Protein AF-A0A9X3RTE4-F1 (afdb_monomer_lite)

pLDDT: mean 79.06, std 23.99, range [31.14, 98.75]

Foldseek 3Di:
DDPPDDDDPVVVVVVVVVPPDPDDDDDDDPPPDDPPQQQLDALLPFAADAPLADPVLLQDAQQAHLLLPGKHAQDARDPPRNDDDDAAAARQRHRGIWHFLALPLFGENGRDNFHFDSVQKDFQDADPVQVLLLLLLLQQLLVCSVVSNSLSSNQSSLLNSCRRHDDLQSVLCSLCLQAVVCQCRVPPVPDGSRNSYDDHQVVSCQRRQWGWDDHSSHIDTDGNVVHDRPDDNPQAGFIWTDGPDPPPHSHTITGGSGGSSHDHDPPPPDPDDPPPPDPDPDPDDDDDDDDDDDDDD

Radius of gyration: 28.14 Å; chains: 1; bounding box: 96×48×84 Å

Organism: NCBI:txid2913500

Secondary structure (DSSP, 8-state):
--------TTSSTTTTSSSSSS---S-S---------S-SS-GGGPPPBSSSS-TTGGGSTT-EETBTBSEEE-SSPPSSP---STT---TT---BEEEES--SS-B-GGG------GGG-EE----GGGHHHHHHHHHHHHHHHHTT-HHHHHHHHHHHHHHH--SHHHHHHHHHHHSSS-TTTT-TTS--SSTT----HHHHHHHHSEEEEEETTEEEEEE-TTSPPPP--TT---EEBPPSS-TTSSBPPEEESS-TTSPPP--PPPPPPP---PPP-----------------

Sequence (297 aa):
MSILRKLSREGWMVFTAVLTAVAVVAAMFTVPGETAGAQEGKPSDFEPNLTLGDSAKKKELHGSDTSWGMLVWAGEPVTPNPGVTRKGPNPKNNVGWAWCLEPVESYTPHETMQLYDRAKAEKLKVPPEYHDAVINLGREMKSAAARGDKKAAANYYVYLTMFVAHHPESKAALAGTITGENPYYRQKEGHKNFPGYSGSHEEFTKLTGYRVAGRIDSPTLEKVPSVEIPKQPEDAYITVVWPSGARNGHAQTVMPVDQPGLPEKEETPTPEPPATDQPTEDTETTESEEPTEDTET

Structure (mmCIF, N/CA/C/O backbone):
data_AF-A0A9X3RTE4-F1
#
_entry.id   AF-A0A9X3RTE4-F1
#
loop_
_atom_site.group_PDB
_atom_site.id
_atom_site.type_symbol
_atom_site.label_atom_id
_atom_site.label_alt_id
_atom_site.label_comp_id
_atom_site.label_asym_id
_atom_site.label_entity_id
_atom_site.label_seq_id
_atom_site.pdbx_PDB_ins_code
_atom_site.Cartn_x
_atom_site.Cartn_y
_atom_site.Cartn_z
_atom_site.occupancy
_atom_site.B_iso_or_equiv
_atom_site.auth_seq_id
_atom_site.auth_comp_id
_atom_site.auth_asym_id
_atom_site.auth_atom_id
_atom_site.pdbx_PDB_model_num
ATOM 1 N N . MET A 1 1 ? -58.440 21.459 26.681 1.00 31.14 1 MET A N 1
ATOM 2 C CA . MET A 1 1 ? -58.876 21.933 25.347 1.00 31.14 1 MET A CA 1
ATOM 3 C C . MET A 1 1 ? -57.670 22.586 24.681 1.00 31.14 1 MET A C 1
ATOM 5 O O . MET A 1 1 ? -57.252 23.641 25.115 1.00 31.14 1 MET A O 1
ATOM 9 N N . SER A 1 2 ? -56.876 21.807 23.948 1.00 41.28 2 SER A N 1
ATOM 10 C CA . SER A 1 2 ? -56.917 21.659 22.481 1.00 41.28 2 SER A CA 1
ATOM 11 C C . SER A 1 2 ? -56.039 22.685 21.754 1.00 41.28 2 SER A C 1
ATOM 13 O O . SER A 1 2 ? -56.536 23.692 21.269 1.00 41.28 2 SER A O 1
ATOM 15 N N . ILE A 1 3 ? -54.753 22.357 21.598 1.00 37.59 3 ILE A N 1
ATOM 16 C CA . ILE A 1 3 ? -53.937 22.819 20.462 1.00 37.59 3 ILE A CA 1
ATOM 17 C C . ILE A 1 3 ? -53.289 21.574 19.836 1.00 37.59 3 ILE A C 1
ATOM 19 O O . ILE A 1 3 ? -52.082 21.391 19.787 1.00 37.59 3 ILE A O 1
ATOM 23 N N . LEU A 1 4 ? -54.154 20.652 19.418 1.00 43.97 4 LEU A N 1
ATOM 24 C CA . LEU A 1 4 ? -53.852 19.581 18.477 1.00 43.97 4 LEU A CA 1
ATOM 25 C C . LEU A 1 4 ? -54.714 19.879 17.257 1.00 43.97 4 LEU A C 1
ATOM 27 O O . LEU A 1 4 ? -55.903 19.573 17.273 1.00 43.97 4 LEU A O 1
ATOM 31 N N . ARG A 1 5 ? -54.136 20.556 16.258 1.00 46.69 5 ARG A N 1
ATOM 32 C CA . ARG A 1 5 ? -54.554 20.560 14.843 1.00 46.69 5 ARG A CA 1
ATOM 33 C C . ARG A 1 5 ? -53.714 21.570 14.067 1.00 46.69 5 ARG A C 1
ATOM 35 O O . ARG A 1 5 ? -54.011 22.759 14.081 1.00 46.69 5 ARG A O 1
ATOM 42 N N . LYS A 1 6 ? -52.697 21.056 13.377 1.00 48.50 6 LYS A N 1
ATOM 43 C CA . LYS A 1 6 ? -52.333 21.346 11.976 1.00 48.50 6 LYS A CA 1
ATOM 44 C C . LYS A 1 6 ? -50.865 20.986 11.766 1.00 48.50 6 LYS A C 1
ATOM 46 O O . LYS A 1 6 ? -50.003 21.847 11.674 1.00 48.50 6 LYS A O 1
ATOM 51 N N . LEU A 1 7 ? -50.608 19.690 11.657 1.00 41.59 7 LEU A N 1
ATOM 52 C CA . LEU A 1 7 ? -49.496 19.199 10.857 1.00 41.59 7 LEU A CA 1
ATOM 53 C C . LEU A 1 7 ? -50.106 18.280 9.801 1.00 41.59 7 LEU A C 1
ATOM 55 O O . LEU A 1 7 ? -50.905 17.397 10.113 1.00 41.59 7 LEU A O 1
ATOM 59 N N . SER A 1 8 ? -49.834 18.633 8.548 1.00 44.88 8 SER A N 1
ATOM 60 C CA . SER A 1 8 ? -50.350 18.003 7.337 1.00 44.88 8 SER A CA 1
ATOM 61 C C . SER A 1 8 ? -49.981 16.517 7.295 1.00 44.88 8 SER A C 1
ATOM 63 O O . SER A 1 8 ? -48.862 16.139 7.637 1.00 44.88 8 SER A O 1
ATOM 65 N N . ARG A 1 9 ? -50.923 15.687 6.831 1.00 50.25 9 ARG A N 1
ATOM 66 C CA . ARG A 1 9 ? -50.791 14.228 6.661 1.00 50.25 9 ARG A CA 1
ATOM 67 C C . ARG A 1 9 ? -49.722 13.805 5.640 1.00 50.25 9 ARG A C 1
ATOM 69 O O . ARG A 1 9 ? -49.448 12.617 5.535 1.00 50.25 9 ARG A O 1
ATOM 76 N N . GLU A 1 10 ? -49.086 14.745 4.949 1.00 48.19 10 GLU A N 1
ATOM 77 C CA . GLU A 1 10 ? -48.020 14.473 3.973 1.00 48.19 10 GLU A CA 1
ATOM 78 C C . GLU A 1 10 ? -46.605 14.644 4.555 1.00 48.19 10 GLU A C 1
ATOM 80 O O . GLU A 1 10 ? -45.643 14.123 4.002 1.00 48.19 10 GLU A O 1
ATOM 85 N N . GLY A 1 11 ? -46.458 15.290 5.719 1.00 43.19 11 GLY A N 1
ATOM 86 C CA . GLY A 1 11 ? -45.150 15.503 6.360 1.00 43.19 11 GLY A CA 1
ATOM 87 C C . GLY A 1 11 ? -44.632 14.316 7.181 1.00 43.19 11 GLY A C 1
ATOM 88 O O . GLY A 1 11 ? -43.466 14.301 7.565 1.00 43.19 11 GLY A O 1
ATOM 89 N N . TRP A 1 12 ? -45.477 13.318 7.457 1.00 38.66 12 TRP A N 1
ATOM 90 C CA . TRP A 1 12 ? -45.087 12.135 8.235 1.00 38.66 12 TRP A CA 1
ATOM 91 C C . TRP A 1 12 ? -44.643 10.961 7.354 1.00 38.66 12 TRP A C 1
ATOM 93 O O . TRP A 1 12 ? -43.792 10.190 7.776 1.00 38.66 12 TRP A O 1
ATOM 103 N N . MET A 1 13 ? -45.109 10.881 6.100 1.00 41.25 13 MET A N 1
ATOM 104 C CA . MET A 1 13 ? -44.707 9.816 5.167 1.00 41.25 13 MET A CA 1
ATOM 105 C C . MET A 1 13 ? -43.285 9.973 4.608 1.00 41.25 13 MET A C 1
ATOM 107 O O . MET A 1 13 ? -42.705 8.991 4.163 1.00 41.25 13 MET A O 1
ATOM 111 N N . VAL A 1 14 ? -42.678 11.163 4.685 1.00 43.91 14 VAL A N 1
ATOM 112 C CA . VAL A 1 14 ? -41.281 11.363 4.248 1.00 43.91 14 VAL A CA 1
ATOM 113 C C . VAL A 1 14 ? -40.279 11.008 5.356 1.00 43.91 14 VAL A C 1
ATOM 115 O O . VAL A 1 14 ? -39.166 10.581 5.068 1.00 43.91 14 VAL A O 1
ATOM 118 N N . PHE A 1 15 ? -40.675 11.083 6.633 1.00 35.91 15 PHE A N 1
ATOM 119 C CA . PHE A 1 15 ? -39.789 10.745 7.757 1.00 35.91 15 PHE A CA 1
ATOM 120 C C . PHE A 1 15 ? -39.832 9.259 8.157 1.00 35.91 15 PHE A C 1
ATOM 122 O O . PHE A 1 15 ? -38.978 8.803 8.911 1.00 35.91 15 PHE A O 1
ATOM 129 N N . THR A 1 16 ? -40.786 8.482 7.626 1.00 40.38 16 THR A N 1
ATOM 130 C CA . THR A 1 16 ? -40.853 7.013 7.793 1.00 40.38 16 THR A CA 1
ATOM 131 C C . THR A 1 16 ? -40.437 6.227 6.544 1.00 40.38 16 THR A C 1
ATOM 133 O O . THR A 1 16 ? -40.587 5.014 6.524 1.00 40.38 16 THR A O 1
ATOM 136 N N . ALA A 1 17 ? -39.879 6.891 5.525 1.00 37.12 17 ALA A N 1
ATOM 137 C CA . ALA A 1 17 ? -39.310 6.241 4.336 1.00 37.12 17 ALA A CA 1
ATOM 138 C C . ALA A 1 17 ? -37.764 6.241 4.312 1.00 37.12 17 ALA A C 1
ATOM 140 O O . ALA A 1 17 ? -37.166 5.631 3.435 1.00 37.12 17 ALA A O 1
ATOM 141 N N . VAL A 1 18 ? -37.101 6.884 5.286 1.00 42.47 18 VAL A N 1
ATOM 142 C CA . VAL A 1 18 ? -35.622 6.955 5.391 1.00 42.47 18 VAL A CA 1
ATOM 143 C C . VAL A 1 18 ? -35.076 6.131 6.577 1.00 42.47 18 VAL A C 1
ATOM 145 O O . VAL A 1 18 ? -33.882 6.126 6.848 1.00 42.47 18 VAL A O 1
ATOM 148 N N . LEU A 1 19 ? -35.923 5.362 7.274 1.00 38.44 19 LEU A N 1
ATOM 149 C CA . LEU A 1 19 ? -35.531 4.556 8.445 1.00 38.44 19 LEU A CA 1
ATOM 150 C C . LEU A 1 19 ? -35.957 3.081 8.355 1.00 38.44 19 LEU A C 1
ATOM 152 O O . LEU A 1 19 ? -36.247 2.441 9.364 1.00 38.44 19 LEU A O 1
ATOM 156 N N . THR A 1 20 ? -35.991 2.505 7.151 1.00 38.88 20 THR A N 1
ATOM 157 C CA . THR A 1 20 ? -36.310 1.076 6.977 1.00 38.88 20 THR A CA 1
ATOM 158 C C . THR A 1 20 ? -35.504 0.446 5.842 1.00 38.88 20 THR A C 1
ATOM 160 O O . THR A 1 20 ? -36.059 0.093 4.814 1.00 38.88 20 THR A O 1
ATOM 163 N N . ALA A 1 21 ? -34.183 0.317 6.022 1.00 39.25 21 ALA A N 1
ATOM 164 C CA . ALA A 1 21 ? -33.367 -0.640 5.256 1.00 39.25 21 ALA A CA 1
ATOM 165 C C . ALA A 1 21 ? -31.982 -0.944 5.877 1.00 39.25 21 ALA A C 1
ATOM 167 O O . ALA A 1 21 ? -31.052 -1.255 5.146 1.00 39.25 21 ALA A O 1
ATOM 168 N N . VAL A 1 22 ? -31.791 -0.861 7.202 1.00 38.34 22 VAL A N 1
ATOM 169 C CA . VAL A 1 22 ? -30.575 -1.413 7.846 1.00 38.34 22 VAL A CA 1
ATOM 170 C C . VAL A 1 22 ? -30.931 -2.025 9.198 1.00 38.34 22 VAL A C 1
ATOM 172 O O . VAL A 1 22 ? -30.611 -1.484 10.248 1.00 38.34 22 VAL A O 1
ATOM 175 N N . ALA A 1 23 ? -31.655 -3.139 9.167 1.00 38.41 23 ALA A N 1
ATOM 176 C CA . ALA A 1 23 ? -31.697 -4.118 10.251 1.00 38.41 23 ALA A CA 1
ATOM 177 C C . ALA A 1 23 ? -32.463 -5.351 9.763 1.00 38.41 23 ALA A C 1
ATOM 179 O O . ALA A 1 23 ? -33.675 -5.371 9.900 1.00 38.41 23 ALA A O 1
ATOM 180 N N . VAL A 1 24 ? -31.767 -6.317 9.154 1.00 32.09 24 VAL A N 1
ATOM 181 C CA . VAL A 1 24 ? -31.889 -7.779 9.360 1.00 32.09 24 VAL A CA 1
ATOM 182 C C . VAL A 1 24 ? -30.776 -8.421 8.521 1.00 32.09 24 VAL A C 1
ATOM 184 O O . VAL A 1 24 ? -30.939 -8.542 7.319 1.00 32.09 24 VAL A O 1
ATOM 187 N N . VAL A 1 25 ? -29.655 -8.795 9.149 1.00 34.91 25 VAL A N 1
ATOM 188 C CA . VAL A 1 25 ? -29.106 -10.169 9.139 1.00 34.91 25 VAL A CA 1
ATOM 189 C C . VAL A 1 25 ? -28.264 -10.291 10.412 1.00 34.91 25 VAL A C 1
ATOM 191 O O . VAL A 1 25 ? -27.052 -10.106 10.421 1.00 34.91 25 VAL A O 1
ATOM 194 N N . ALA A 1 26 ? -28.942 -10.542 11.526 1.00 37.25 26 ALA A N 1
ATOM 195 C CA . ALA A 1 26 ? -28.337 -11.196 12.671 1.00 37.25 26 ALA A CA 1
ATOM 196 C C . ALA A 1 26 ? -29.030 -12.556 12.788 1.00 37.25 26 ALA A C 1
ATOM 198 O O . ALA A 1 26 ? -30.253 -12.606 12.897 1.00 37.25 26 ALA A O 1
ATOM 199 N N . ALA A 1 27 ? -28.214 -13.611 12.759 1.00 37.19 27 ALA A N 1
ATOM 200 C CA . ALA A 1 27 ? -28.541 -15.035 12.843 1.00 37.19 27 ALA A CA 1
ATOM 201 C C . ALA A 1 27 ? -29.142 -15.682 11.578 1.00 37.19 27 ALA A C 1
ATOM 203 O O . ALA A 1 27 ? -30.282 -15.415 11.231 1.00 37.19 27 ALA A O 1
ATOM 204 N N . MET A 1 28 ? -28.328 -16.549 10.954 1.00 33.62 28 MET A N 1
ATOM 205 C CA . MET A 1 28 ? -28.569 -17.807 10.203 1.00 33.62 28 MET A CA 1
ATOM 206 C C . MET A 1 28 ? -27.479 -17.844 9.107 1.00 33.62 28 MET A C 1
ATOM 208 O O . MET A 1 28 ? -27.648 -17.229 8.068 1.00 33.62 28 MET A O 1
ATOM 212 N N . PHE A 1 29 ? -26.270 -18.379 9.284 1.00 35.69 29 PHE A N 1
ATOM 213 C CA . PHE A 1 29 ? -25.869 -19.638 9.897 1.00 35.69 29 PHE A CA 1
ATOM 214 C C . PHE A 1 29 ? -24.550 -19.469 10.661 1.00 35.69 29 PHE A C 1
ATOM 216 O O . PHE A 1 29 ? -23.539 -19.061 10.101 1.00 35.69 29 PHE A O 1
ATOM 223 N N . THR A 1 30 ? -24.521 -19.898 11.919 1.00 35.75 30 THR A N 1
ATOM 224 C CA . THR A 1 30 ? -23.316 -20.543 12.439 1.00 35.75 30 THR A CA 1
ATOM 225 C C . THR A 1 30 ? -23.205 -21.888 11.727 1.00 35.75 30 THR A C 1
ATOM 227 O O . THR A 1 30 ? -23.843 -22.855 12.147 1.00 35.75 30 THR A O 1
ATOM 230 N N . VAL A 1 31 ? -22.459 -21.946 10.623 1.00 32.97 31 VAL A N 1
ATOM 231 C CA . VAL A 1 31 ? -21.917 -23.222 10.147 1.00 32.97 31 VAL A CA 1
ATOM 232 C C . VAL A 1 31 ? -20.785 -23.586 11.112 1.00 32.97 31 VAL A C 1
ATOM 234 O O . VAL A 1 31 ? -19.849 -22.799 11.266 1.00 32.97 31 VAL A O 1
ATOM 237 N N . PRO A 1 32 ? -20.856 -24.718 11.830 1.00 34.19 32 PRO A N 1
ATOM 238 C CA . PRO A 1 32 ? -19.732 -25.199 12.614 1.00 34.19 32 PRO A CA 1
ATOM 239 C C . PRO A 1 32 ? -18.702 -25.840 11.669 1.00 34.19 32 PRO A C 1
ATOM 241 O O . PRO A 1 32 ? -18.964 -26.912 11.132 1.00 34.19 32 PRO A O 1
ATOM 244 N N . GLY A 1 33 ? -17.537 -25.196 11.517 1.00 32.75 33 GLY A N 1
ATOM 245 C CA . GLY A 1 33 ? -16.354 -25.696 10.792 1.00 32.75 33 GLY A CA 1
ATOM 246 C C . GLY A 1 33 ? -16.438 -25.472 9.276 1.00 32.75 33 GLY A C 1
ATOM 247 O O . GLY A 1 33 ? -17.418 -25.852 8.660 1.00 32.75 33 GLY A O 1
ATOM 248 N N . GLU A 1 34 ? -15.484 -24.844 8.596 1.00 34.97 34 GLU A N 1
ATOM 249 C CA . GLU A 1 34 ? -14.054 -24.695 8.857 1.00 34.97 34 GLU A CA 1
ATOM 250 C C . GLU A 1 34 ? -13.678 -23.225 9.089 1.00 34.97 34 GLU A C 1
ATOM 252 O O . GLU A 1 34 ? -13.956 -22.354 8.272 1.00 34.97 34 GLU A O 1
ATOM 257 N N . THR A 1 35 ? -12.955 -22.929 10.168 1.00 42.28 35 THR A N 1
ATOM 258 C CA . THR A 1 35 ? -11.947 -21.869 10.075 1.00 42.28 35 THR A CA 1
ATOM 259 C C . THR A 1 35 ? -10.996 -22.304 8.967 1.00 42.28 35 THR A C 1
ATOM 261 O O . THR A 1 35 ? -10.174 -23.191 9.205 1.00 42.28 35 THR A O 1
ATOM 264 N N . ALA A 1 36 ? -11.141 -21.756 7.760 1.00 42.22 36 ALA A N 1
ATOM 265 C CA . ALA A 1 36 ? -10.102 -21.857 6.748 1.00 42.22 36 ALA A CA 1
ATOM 266 C C . ALA A 1 36 ? -8.803 -21.379 7.416 1.00 42.22 36 ALA A C 1
ATOM 268 O O . ALA A 1 36 ? -8.707 -20.223 7.831 1.00 42.22 36 ALA A O 1
ATOM 269 N N . GLY A 1 37 ? -7.867 -22.302 7.661 1.00 44.56 37 GLY A N 1
ATOM 270 C CA . GLY A 1 37 ? -6.576 -21.967 8.257 1.00 44.56 37 GLY A CA 1
ATOM 271 C C . GLY A 1 37 ? -5.881 -20.968 7.341 1.00 44.56 37 GLY A C 1
ATOM 272 O O . GLY A 1 37 ? -5.755 -21.233 6.146 1.00 44.56 37 GLY A O 1
ATOM 273 N N . ALA A 1 38 ? -5.481 -19.808 7.856 1.00 55.31 38 ALA A N 1
ATOM 274 C CA . ALA A 1 38 ? -4.989 -18.716 7.026 1.00 55.31 38 ALA A CA 1
ATOM 275 C C . ALA A 1 38 ? -3.483 -18.779 6.799 1.00 55.31 38 ALA A C 1
ATOM 277 O O . ALA A 1 38 ? -2.737 -17.814 6.981 1.00 55.31 38 ALA A O 1
ATOM 278 N N . GLN A 1 39 ? -3.060 -19.914 6.261 1.00 60.78 39 GLN A N 1
ATOM 279 C CA . GLN A 1 39 ? -1.850 -19.981 5.476 1.00 60.78 39 GLN A CA 1
ATOM 280 C C . GLN A 1 39 ? -2.147 -20.737 4.181 1.00 60.78 39 GLN A C 1
ATOM 282 O O . GLN A 1 39 ? -1.978 -21.951 4.106 1.00 60.78 39 GLN A O 1
ATOM 287 N N . GLU A 1 40 ? -2.569 -20.001 3.150 1.00 67.19 40 GLU A N 1
ATOM 288 C CA . GLU A 1 40 ? -2.801 -20.569 1.815 1.00 67.19 40 GLU A CA 1
ATOM 289 C C . GLU A 1 40 ? -1.478 -20.789 1.051 1.00 67.19 40 GLU A C 1
ATOM 291 O O . GLU A 1 40 ? -1.409 -21.633 0.159 1.00 67.19 40 GLU A O 1
ATOM 296 N N . GLY A 1 41 ? -0.388 -20.117 1.451 1.00 83.56 41 GLY A N 1
ATOM 297 C CA . GLY A 1 41 ? 0.940 -20.315 0.865 1.00 83.56 41 GLY A CA 1
ATOM 298 C C . GLY A 1 41 ? 2.110 -19.805 1.710 1.00 83.56 41 GLY A C 1
ATOM 299 O O . GLY A 1 41 ? 1.982 -19.420 2.876 1.00 83.56 41 GLY A O 1
ATOM 300 N N . LYS A 1 42 ? 3.310 -19.846 1.134 1.00 91.69 42 LYS A N 1
ATOM 301 C CA . LYS A 1 42 ? 4.508 -19.156 1.634 1.00 91.69 42 LYS A CA 1
ATOM 302 C C . LYS A 1 42 ? 4.579 -17.756 1.022 1.00 91.69 42 LYS A C 1
ATOM 304 O O . LYS A 1 42 ? 4.041 -17.536 -0.060 1.00 91.69 42 LYS A O 1
ATOM 309 N N . PRO A 1 43 ? 5.308 -16.805 1.637 1.00 94.69 43 PRO A N 1
ATOM 310 C CA . PRO A 1 43 ? 5.490 -15.480 1.051 1.00 94.69 43 PRO A CA 1
ATOM 311 C C . PRO A 1 43 ? 6.017 -15.518 -0.385 1.00 94.69 43 PRO A C 1
ATOM 313 O O . PRO A 1 43 ? 5.628 -14.690 -1.182 1.00 94.69 43 PRO A O 1
ATOM 316 N N . SER A 1 44 ? 6.870 -16.480 -0.744 1.00 95.94 44 SER A N 1
ATOM 317 C CA . SER A 1 44 ? 7.421 -16.615 -2.099 1.00 95.94 44 SER A CA 1
ATOM 318 C C . SER A 1 44 ? 6.424 -17.108 -3.148 1.00 95.94 44 SER A C 1
ATOM 320 O O . SER A 1 44 ? 6.744 -17.093 -4.337 1.00 95.94 44 SER A O 1
ATOM 322 N N . ASP A 1 45 ? 5.252 -17.586 -2.737 1.00 95.50 45 ASP A N 1
ATOM 323 C CA . ASP A 1 45 ? 4.348 -18.308 -3.629 1.00 95.50 45 ASP A CA 1
ATOM 324 C C . ASP A 1 45 ? 3.517 -17.359 -4.503 1.00 95.50 45 ASP A C 1
ATOM 326 O O . ASP A 1 45 ? 2.983 -17.815 -5.506 1.00 95.50 45 ASP A O 1
ATOM 330 N N . PHE A 1 46 ? 3.531 -16.044 -4.229 1.00 96.38 46 PHE A N 1
ATOM 331 C CA . PHE A 1 46 ? 2.780 -15.052 -5.007 1.00 96.38 46 PHE A CA 1
ATOM 332 C C . PHE A 1 46 ? 3.158 -15.065 -6.489 1.00 96.38 46 PHE A C 1
ATOM 334 O O . PHE A 1 46 ? 4.339 -15.123 -6.841 1.00 96.38 46 PHE A O 1
ATOM 341 N N . GLU A 1 47 ? 2.183 -14.935 -7.374 1.00 96.31 47 GLU A N 1
ATOM 342 C CA . GLU A 1 47 ? 2.420 -14.778 -8.802 1.00 96.31 47 GLU A CA 1
ATOM 343 C C . GLU A 1 47 ? 2.699 -13.306 -9.155 1.00 96.31 47 GLU A C 1
ATOM 345 O O . GLU A 1 47 ? 1.912 -12.418 -8.814 1.00 96.31 47 GLU A O 1
ATOM 350 N N . PRO A 1 48 ? 3.819 -12.995 -9.840 1.00 97.62 48 PRO A N 1
ATOM 351 C CA . PRO A 1 48 ? 4.100 -11.635 -10.280 1.00 97.62 48 PRO A CA 1
ATOM 352 C C . PRO A 1 48 ? 2.972 -11.077 -11.148 1.00 97.62 48 PRO A C 1
ATOM 354 O O . PRO A 1 48 ? 2.691 -11.587 -12.233 1.00 97.62 48 PRO A O 1
ATOM 357 N N . ASN A 1 49 ? 2.350 -9.985 -10.708 1.00 97.88 49 ASN A N 1
ATOM 358 C CA . ASN A 1 49 ? 1.268 -9.374 -11.466 1.00 97.88 49 ASN A CA 1
ATOM 359 C C . ASN A 1 49 ? 1.831 -8.511 -12.605 1.00 97.88 49 ASN A C 1
ATOM 361 O O . ASN A 1 49 ? 2.579 -7.562 -12.375 1.00 97.88 49 ASN A O 1
ATOM 365 N N . LEU A 1 50 ? 1.465 -8.812 -13.851 1.00 96.25 50 LEU A N 1
ATOM 366 C CA . LEU A 1 50 ? 1.989 -8.098 -15.021 1.00 96.25 50 LEU A CA 1
ATOM 367 C C . LEU A 1 50 ? 1.007 -7.070 -15.605 1.00 96.25 50 LEU A C 1
ATOM 369 O O . LEU A 1 50 ? 1.404 -6.316 -16.498 1.00 96.25 50 LEU A O 1
ATOM 373 N N . THR A 1 51 ? -0.235 -7.016 -15.119 1.00 96.19 51 THR A N 1
ATOM 374 C CA . THR A 1 51 ? -1.370 -6.411 -15.842 1.00 96.19 51 THR A CA 1
ATOM 375 C C . THR A 1 51 ? -2.190 -5.385 -15.056 1.00 96.19 51 THR A C 1
ATOM 377 O O . THR A 1 51 ? -2.925 -4.640 -15.694 1.00 96.19 51 THR A O 1
ATOM 380 N N . LEU A 1 52 ? -2.077 -5.306 -13.723 1.00 97.06 52 LEU A N 1
ATOM 381 C CA . LEU A 1 52 ? -2.906 -4.409 -12.902 1.00 97.06 52 LEU A CA 1
ATOM 382 C C . LEU A 1 52 ? -2.688 -2.930 -13.256 1.00 97.06 52 LEU A C 1
ATOM 384 O O . LEU A 1 52 ? -3.637 -2.192 -13.524 1.00 97.06 52 LEU A O 1
ATOM 388 N N . GLY A 1 53 ? -1.427 -2.494 -13.239 1.00 96.12 53 GLY A N 1
ATOM 389 C CA . GLY A 1 53 ? -1.049 -1.137 -13.618 1.00 96.12 53 GLY A CA 1
ATOM 390 C C . GLY A 1 53 ? -0.946 -0.970 -15.131 1.00 96.12 53 GLY A C 1
ATOM 391 O O . GLY A 1 53 ? -0.662 -1.923 -15.869 1.00 96.12 53 GLY A O 1
ATOM 392 N N . ASP A 1 54 ? -1.126 0.265 -15.588 1.00 94.81 54 ASP A N 1
ATOM 393 C CA . ASP A 1 54 ? -1.016 0.622 -17.000 1.00 94.81 54 ASP A CA 1
ATOM 394 C C . ASP A 1 54 ? 0.383 0.295 -17.562 1.00 94.81 54 ASP A C 1
ATOM 396 O O . ASP A 1 54 ? 1.418 0.764 -17.086 1.00 94.81 54 ASP A O 1
ATOM 400 N N . SER A 1 55 ? 0.426 -0.509 -18.628 1.00 90.94 55 SER A N 1
ATOM 401 C CA . SER A 1 55 ? 1.675 -0.923 -19.274 1.00 90.94 55 SER A CA 1
ATOM 402 C C . SER A 1 55 ? 2.518 0.242 -19.802 1.00 90.94 55 SER A C 1
ATOM 404 O O . SER A 1 55 ? 3.743 0.104 -19.873 1.00 90.94 55 SER A O 1
ATOM 406 N N . ALA A 1 56 ? 1.908 1.382 -20.143 1.00 90.25 56 ALA A N 1
ATOM 407 C CA . ALA A 1 56 ? 2.639 2.582 -20.544 1.00 90.25 56 ALA A CA 1
ATOM 408 C C . ALA A 1 56 ? 3.462 3.154 -19.378 1.00 90.25 56 ALA A C 1
ATOM 410 O O . ALA A 1 56 ? 4.613 3.548 -19.576 1.00 90.25 56 ALA A O 1
ATOM 411 N N . LYS A 1 57 ? 2.929 3.088 -18.149 1.00 90.75 57 LYS A N 1
ATOM 412 C CA . LYS A 1 57 ? 3.579 3.594 -16.931 1.00 90.75 57 LYS A CA 1
ATOM 413 C C . LYS A 1 57 ? 4.880 2.880 -16.590 1.00 90.75 57 LYS A C 1
ATOM 415 O O . LYS A 1 57 ? 5.782 3.504 -16.044 1.00 90.75 57 LYS A O 1
ATOM 420 N N . LYS A 1 58 ? 5.049 1.615 -16.992 1.00 89.38 58 LYS A N 1
ATOM 421 C CA . LYS A 1 58 ? 6.314 0.864 -16.823 1.00 89.38 58 LYS A CA 1
ATOM 422 C C . LYS A 1 58 ? 7.506 1.514 -17.536 1.00 89.38 58 LYS A C 1
ATOM 424 O O . LYS A 1 58 ? 8.649 1.242 -17.178 1.00 89.38 58 LYS A O 1
ATOM 429 N N . LYS A 1 59 ? 7.231 2.310 -18.576 1.00 83.69 59 LYS A N 1
ATOM 430 C CA . LYS A 1 59 ? 8.216 3.030 -19.397 1.00 83.69 59 LYS A CA 1
ATOM 431 C C . LYS A 1 59 ? 8.324 4.509 -19.018 1.00 83.69 59 LYS A C 1
ATOM 433 O O . LYS A 1 59 ? 8.974 5.259 -19.739 1.00 83.69 59 LYS A O 1
ATOM 438 N N . GLU A 1 60 ? 7.659 4.947 -17.952 1.00 86.06 60 GLU A N 1
ATOM 439 C CA . GLU A 1 60 ? 7.797 6.302 -17.419 1.00 86.06 60 GLU A CA 1
ATOM 440 C C . GLU A 1 60 ? 8.886 6.357 -16.343 1.00 86.06 60 GLU A C 1
ATOM 442 O O . GLU A 1 60 ? 9.279 5.337 -15.781 1.00 86.06 60 GLU A O 1
ATOM 447 N N . LEU A 1 61 ? 9.337 7.574 -16.029 1.00 80.75 61 LEU A N 1
ATOM 448 C CA . LEU A 1 61 ? 10.474 7.869 -15.153 1.00 80.75 61 LEU A CA 1
ATOM 449 C C . LEU A 1 61 ? 10.475 7.121 -13.807 1.00 80.75 61 LEU A C 1
ATOM 451 O O . LEU A 1 61 ? 11.533 6.723 -13.332 1.00 80.75 61 LEU A O 1
ATOM 455 N N . HIS A 1 62 ? 9.306 6.940 -13.193 1.00 86.25 62 HIS A N 1
ATOM 456 C CA . HIS A 1 62 ? 9.173 6.319 -11.870 1.00 86.25 62 HIS A CA 1
ATOM 457 C C . HIS A 1 62 ? 8.567 4.912 -11.925 1.00 86.25 62 HIS A C 1
ATOM 459 O O . HIS A 1 62 ? 8.400 4.273 -10.887 1.00 86.25 62 HIS A O 1
ATOM 465 N N . GLY A 1 63 ? 8.202 4.421 -13.116 1.00 90.12 63 GLY A N 1
ATOM 466 C CA . GLY A 1 63 ? 7.544 3.125 -13.257 1.00 90.12 63 GLY A CA 1
ATOM 467 C C . GLY A 1 63 ? 6.270 2.993 -12.412 1.00 90.12 63 GLY A C 1
ATOM 468 O O . GLY A 1 63 ? 6.046 1.919 -11.860 1.00 90.12 63 GLY A O 1
ATOM 469 N N . SER A 1 64 ? 5.490 4.065 -12.231 1.00 92.88 64 SER A N 1
ATOM 470 C CA . SER A 1 64 ? 4.404 4.127 -11.245 1.00 92.88 64 SER A CA 1
ATOM 471 C C . SER A 1 64 ? 3.034 4.438 -11.853 1.00 92.88 64 SER A C 1
ATOM 473 O O . SER A 1 64 ? 2.904 5.237 -12.779 1.00 92.88 64 SER A O 1
ATOM 475 N N . ASP A 1 65 ? 1.993 3.812 -11.306 1.00 95.50 65 ASP A N 1
ATOM 476 C CA . ASP A 1 65 ? 0.590 4.063 -11.642 1.00 95.50 65 ASP A CA 1
ATOM 477 C C . ASP A 1 65 ? -0.164 4.497 -10.380 1.00 95.50 65 ASP A C 1
ATOM 479 O O . ASP A 1 65 ? -0.617 3.677 -9.582 1.00 95.50 65 ASP A O 1
ATOM 483 N N . THR A 1 66 ? -0.306 5.812 -10.204 1.00 94.62 66 THR A N 1
ATOM 484 C CA . THR A 1 66 ? -0.923 6.406 -9.009 1.00 94.62 66 THR A CA 1
ATOM 485 C C . THR A 1 66 ? -2.446 6.257 -8.952 1.00 94.62 66 THR A C 1
ATOM 487 O O . THR A 1 66 ? -3.064 6.637 -7.951 1.00 94.62 66 THR A O 1
ATOM 490 N N . SER A 1 67 ? -3.074 5.696 -9.997 1.00 95.81 67 SER A N 1
ATOM 491 C CA . SER A 1 67 ? -4.524 5.465 -10.023 1.00 95.81 67 SER A CA 1
ATOM 492 C C . SER A 1 67 ? -4.965 4.347 -9.072 1.00 95.81 67 SER A C 1
ATOM 494 O O . SER A 1 67 ? -6.120 4.331 -8.662 1.00 95.81 67 SER A O 1
ATOM 496 N N . TRP A 1 68 ? -4.041 3.472 -8.666 1.00 97.12 68 TRP A N 1
ATOM 497 C CA . TRP A 1 68 ? -4.261 2.338 -7.760 1.00 97.12 68 TRP A CA 1
ATOM 498 C C . TRP A 1 68 ? -3.754 2.588 -6.326 1.00 97.12 68 TRP A C 1
ATOM 500 O O . TRP A 1 68 ? -3.565 1.641 -5.563 1.00 97.12 68 TRP A O 1
ATOM 510 N N . GLY A 1 69 ? -3.454 3.840 -5.967 1.00 94.75 69 GLY A N 1
ATOM 511 C CA . GLY A 1 69 ? -2.504 4.149 -4.891 1.00 94.75 69 GLY A CA 1
ATOM 512 C C . GLY A 1 69 ? -1.077 4.170 -5.445 1.00 94.75 69 GLY A C 1
ATOM 513 O O . GLY A 1 69 ? -0.904 4.262 -6.653 1.00 94.75 69 GLY A O 1
ATOM 514 N N . MET A 1 70 ? -0.035 4.090 -4.615 1.00 94.56 70 MET A N 1
ATOM 515 C CA . MET A 1 70 ? 1.352 4.107 -5.123 1.00 94.56 70 MET A CA 1
ATOM 516 C C . MET A 1 70 ? 1.774 2.730 -5.653 1.00 94.56 70 MET A C 1
ATOM 518 O O . MET A 1 70 ? 2.602 2.041 -5.052 1.00 94.56 70 MET A O 1
ATOM 522 N N . LEU A 1 71 ? 1.177 2.315 -6.771 1.00 97.50 71 LEU A N 1
ATOM 523 C CA . LEU A 1 71 ? 1.552 1.103 -7.491 1.00 97.50 71 LEU A CA 1
ATOM 524 C C . LEU A 1 71 ? 2.826 1.366 -8.304 1.00 97.50 71 LEU A C 1
ATOM 526 O O . LEU A 1 71 ? 2.911 2.351 -9.035 1.00 97.50 71 LEU A O 1
ATOM 530 N N . VAL A 1 72 ? 3.818 0.491 -8.177 1.00 95.94 72 VAL A N 1
ATOM 531 C CA . VAL A 1 72 ? 5.147 0.616 -8.784 1.00 95.94 72 VAL A CA 1
ATOM 532 C C . VAL A 1 72 ? 5.553 -0.674 -9.490 1.00 95.94 72 VAL A C 1
ATOM 534 O O . VAL A 1 72 ? 5.186 -1.780 -9.084 1.00 95.94 72 VAL A O 1
ATOM 537 N N . TRP A 1 73 ? 6.321 -0.540 -10.566 1.00 95.62 73 TRP A N 1
ATOM 538 C CA . TRP A 1 73 ? 6.842 -1.660 -11.337 1.00 95.62 73 TRP A CA 1
ATOM 539 C C . TRP A 1 73 ? 8.147 -2.184 -10.728 1.00 95.62 73 TRP A C 1
ATOM 541 O O . TRP A 1 73 ? 9.209 -1.588 -10.902 1.00 95.62 73 TRP A O 1
ATOM 551 N N . ALA A 1 74 ? 8.070 -3.332 -10.055 1.00 95.19 74 ALA A N 1
ATOM 552 C CA . ALA A 1 74 ? 9.191 -4.096 -9.500 1.00 95.19 74 ALA A CA 1
ATOM 553 C C . ALA A 1 74 ? 9.458 -5.397 -10.293 1.00 95.19 74 ALA A C 1
ATOM 555 O O . ALA A 1 74 ? 10.012 -6.364 -9.768 1.00 95.19 74 ALA A O 1
ATOM 556 N N . GLY A 1 75 ? 9.016 -5.457 -11.553 1.00 94.44 75 GLY A N 1
ATOM 557 C CA . GLY A 1 75 ? 9.297 -6.555 -12.480 1.00 94.44 75 GLY A CA 1
ATOM 558 C C . GLY A 1 75 ? 10.523 -6.300 -13.352 1.00 94.44 75 GLY A C 1
ATOM 559 O O . GLY A 1 75 ? 11.266 -5.337 -13.146 1.00 94.44 75 GLY A O 1
ATOM 560 N N . GLU A 1 76 ? 10.707 -7.158 -14.356 1.00 91.62 76 GLU A N 1
ATOM 561 C CA . GLU A 1 76 ? 11.795 -7.016 -15.322 1.00 91.62 76 GLU A CA 1
ATOM 562 C C . GLU A 1 76 ? 11.717 -5.640 -16.012 1.00 91.62 76 GLU A C 1
ATOM 564 O O . GLU A 1 76 ? 10.625 -5.210 -16.410 1.00 91.62 76 GLU A O 1
ATOM 569 N N . PRO A 1 77 ? 12.833 -4.900 -16.136 1.00 84.50 77 PRO A N 1
ATOM 570 C CA . PRO A 1 77 ? 12.827 -3.592 -16.778 1.00 84.50 77 PRO A CA 1
ATOM 571 C C . PRO A 1 77 ? 12.336 -3.647 -18.225 1.00 84.50 77 PRO A C 1
ATOM 573 O O . PRO A 1 77 ? 12.755 -4.494 -19.011 1.00 84.50 77 PRO A O 1
ATOM 576 N N . VAL A 1 78 ? 11.499 -2.684 -18.611 1.00 80.38 78 VAL A N 1
ATOM 577 C CA . VAL A 1 78 ? 11.034 -2.561 -19.996 1.00 80.38 78 VAL A CA 1
ATOM 578 C C . VAL A 1 78 ? 12.079 -1.818 -20.834 1.00 80.38 78 VAL A C 1
ATOM 580 O O . VAL A 1 78 ? 12.654 -0.826 -20.387 1.00 80.38 78 VAL A O 1
ATOM 583 N N . THR A 1 79 ? 12.325 -2.291 -22.060 1.00 71.12 79 THR A N 1
ATOM 584 C CA . THR A 1 79 ? 13.241 -1.656 -23.020 1.00 71.12 79 THR A CA 1
ATOM 585 C C . THR A 1 79 ? 12.482 -0.874 -24.113 1.00 71.12 79 THR A C 1
ATOM 587 O O . THR A 1 79 ? 11.406 -1.306 -24.538 1.00 71.12 79 THR A O 1
ATOM 590 N N . PRO A 1 80 ? 13.013 0.273 -24.591 1.00 66.88 80 PRO A N 1
ATOM 591 C CA . PRO A 1 80 ? 14.132 1.017 -24.010 1.00 66.88 80 PRO A CA 1
ATOM 592 C C . PRO A 1 80 ? 13.746 1.584 -22.637 1.00 66.88 80 PRO A C 1
ATOM 594 O O . PRO A 1 80 ? 12.624 2.045 -22.443 1.00 66.88 80 PRO A O 1
ATOM 597 N N . ASN A 1 81 ? 14.683 1.541 -21.690 1.00 64.62 81 ASN A N 1
ATOM 598 C CA . ASN A 1 81 ? 14.499 2.210 -20.411 1.00 64.62 81 ASN A CA 1
ATOM 599 C C . ASN A 1 81 ? 14.576 3.725 -20.675 1.00 64.62 81 ASN A C 1
ATOM 601 O O . ASN A 1 81 ? 15.589 4.161 -21.232 1.00 64.62 81 ASN A O 1
ATOM 605 N N . PRO A 1 82 ? 13.544 4.517 -20.331 1.00 57.91 82 PRO A N 1
ATOM 606 C CA . PRO A 1 82 ? 13.490 5.949 -20.641 1.00 57.91 82 PRO A CA 1
ATOM 607 C C . PRO A 1 82 ? 14.665 6.766 -20.068 1.00 57.91 82 PRO A C 1
ATOM 609 O O . PRO A 1 82 ? 14.861 7.911 -20.472 1.00 57.91 82 PRO A O 1
ATOM 612 N N . GLY A 1 83 ? 15.443 6.218 -19.122 1.00 54.62 83 GLY A N 1
ATOM 613 C CA . GLY A 1 83 ? 16.186 7.053 -18.177 1.00 54.62 83 GLY A CA 1
ATOM 614 C C . GLY A 1 83 ? 15.165 7.710 -17.237 1.00 54.62 83 GLY A C 1
ATOM 615 O O . GLY A 1 83 ? 14.044 8.003 -17.620 1.00 54.62 83 GLY A O 1
ATOM 616 N N . VAL A 1 84 ? 15.426 7.955 -15.963 1.00 53.94 84 VAL A N 1
ATOM 617 C CA . VAL A 1 84 ? 16.498 8.795 -15.451 1.00 53.94 84 VAL A CA 1
ATOM 618 C C . VAL A 1 84 ? 16.586 8.528 -13.944 1.00 53.94 84 VAL A C 1
ATOM 620 O O . VAL A 1 84 ? 15.591 8.608 -13.244 1.00 53.94 84 VAL A O 1
ATOM 623 N N . THR A 1 85 ? 17.786 8.214 -13.456 1.00 48.12 85 THR A N 1
ATOM 624 C CA . THR A 1 85 ? 18.380 8.607 -12.156 1.00 48.12 85 THR A CA 1
ATOM 625 C C . THR A 1 85 ? 19.537 7.643 -11.881 1.00 48.12 85 THR A C 1
ATOM 627 O O . THR A 1 85 ? 19.338 6.539 -11.407 1.00 48.12 85 THR A O 1
ATOM 630 N N . ARG A 1 86 ? 20.763 8.038 -12.264 1.00 52.81 86 ARG A N 1
ATOM 631 C CA . ARG A 1 86 ? 22.109 7.452 -12.001 1.00 52.81 86 ARG A CA 1
ATOM 632 C C . ARG A 1 86 ? 22.380 5.929 -12.067 1.00 52.81 86 ARG A C 1
ATOM 634 O O . ARG A 1 86 ? 23.532 5.590 -12.319 1.00 52.81 86 ARG A O 1
ATOM 641 N N . LYS A 1 87 ? 21.436 5.022 -11.812 1.00 64.88 87 LYS A N 1
ATOM 642 C CA . LYS A 1 87 ? 21.638 3.570 -11.726 1.00 64.88 87 LYS A CA 1
ATOM 643 C C . LYS A 1 87 ? 20.560 2.754 -12.463 1.00 64.88 87 LYS A C 1
ATOM 645 O O . LYS A 1 87 ? 20.918 1.704 -12.979 1.00 64.88 87 LYS A O 1
ATOM 650 N N . GLY A 1 88 ? 19.323 3.252 -12.602 1.00 77.38 88 GLY A N 1
ATOM 651 C CA . GLY A 1 88 ? 18.221 2.528 -13.265 1.00 77.38 88 GLY A CA 1
ATOM 652 C C . GLY A 1 88 ? 17.722 1.305 -12.470 1.00 77.38 88 GLY A C 1
ATOM 653 O O . GLY A 1 88 ? 18.302 0.998 -11.428 1.00 77.38 88 GLY A O 1
ATOM 654 N N . PRO A 1 89 ? 16.661 0.614 -12.929 1.00 87.44 89 PRO A N 1
ATOM 655 C CA . PRO A 1 89 ? 16.110 -0.574 -12.287 1.00 87.44 89 PRO A CA 1
ATOM 656 C C . PRO A 1 89 ? 17.037 -1.781 -12.434 1.00 87.44 89 PRO A C 1
ATOM 658 O O . PRO A 1 89 ? 17.667 -1.982 -13.476 1.00 87.44 89 PRO A O 1
ATOM 661 N N . ASN A 1 90 ? 17.061 -2.645 -11.419 1.00 90.19 90 ASN A N 1
ATOM 662 C CA . ASN A 1 90 ? 17.807 -3.897 -11.493 1.00 90.19 90 ASN A CA 1
ATOM 663 C C . ASN A 1 90 ? 17.203 -4.849 -12.555 1.00 90.19 90 ASN A C 1
ATOM 665 O O . ASN A 1 90 ? 16.016 -5.170 -12.475 1.00 90.19 90 ASN A O 1
ATOM 669 N N . PRO A 1 91 ? 18.000 -5.372 -13.509 1.00 91.06 91 PRO A N 1
ATOM 670 C CA . PRO A 1 91 ? 17.514 -6.264 -14.568 1.00 91.06 91 PRO A CA 1
ATOM 671 C C . PRO A 1 91 ? 17.020 -7.627 -14.074 1.00 91.06 91 PRO A C 1
ATOM 673 O O . PRO A 1 91 ? 16.401 -8.357 -14.835 1.00 91.06 91 PRO A O 1
ATOM 676 N N . LYS A 1 92 ? 17.302 -7.994 -12.820 1.00 94.25 92 LYS A N 1
ATOM 677 C CA . LYS A 1 92 ? 16.880 -9.267 -12.219 1.00 94.25 92 LYS A CA 1
ATOM 678 C C . LYS A 1 92 ? 15.607 -9.150 -11.377 1.00 94.25 92 LYS A C 1
ATOM 680 O O . LYS A 1 92 ? 15.230 -10.124 -10.733 1.00 94.25 92 LYS A O 1
ATOM 685 N N . ASN A 1 93 ? 14.978 -7.976 -11.345 1.00 95.31 93 ASN A N 1
ATOM 686 C CA . ASN A 1 93 ? 13.703 -7.778 -10.665 1.00 95.31 93 ASN A CA 1
ATOM 687 C C . ASN A 1 93 ? 12.629 -8.715 -11.238 1.00 95.31 93 ASN A C 1
ATOM 689 O O . ASN A 1 93 ? 12.499 -8.841 -12.454 1.00 95.31 93 ASN A O 1
ATOM 693 N N . ASN A 1 94 ? 11.860 -9.370 -10.368 1.00 96.88 94 ASN A N 1
ATOM 694 C CA . ASN A 1 94 ? 10.909 -10.417 -10.766 1.00 96.88 94 ASN A CA 1
ATOM 695 C C . ASN A 1 94 ? 9.586 -10.382 -9.970 1.00 96.88 94 ASN A C 1
ATOM 697 O O . ASN A 1 94 ? 8.900 -11.398 -9.883 1.00 96.88 94 ASN A O 1
ATOM 701 N N . VAL A 1 95 ? 9.219 -9.231 -9.393 1.00 97.88 95 VAL A N 1
ATOM 702 C CA . VAL A 1 95 ? 8.018 -9.083 -8.542 1.00 97.88 95 VAL A CA 1
ATOM 703 C C . VAL A 1 95 ? 6.779 -8.638 -9.331 1.00 97.88 95 VAL A C 1
ATOM 705 O O . VAL A 1 95 ? 5.662 -8.989 -8.964 1.00 97.88 95 VAL A O 1
ATOM 708 N N . GLY A 1 96 ? 6.955 -7.911 -10.439 1.00 97.56 96 GLY A N 1
ATOM 709 C CA . GLY A 1 96 ? 5.847 -7.352 -11.227 1.00 97.56 96 GLY A CA 1
ATOM 710 C C . GLY A 1 96 ? 5.307 -6.043 -10.640 1.00 97.56 96 GLY A C 1
ATOM 711 O O . GLY A 1 96 ? 6.053 -5.281 -10.026 1.00 97.56 96 GLY A O 1
ATOM 712 N N . TRP A 1 97 ? 4.024 -5.754 -10.855 1.00 98.06 97 TRP A N 1
ATOM 713 C CA . TRP A 1 97 ? 3.316 -4.664 -10.188 1.00 98.06 97 TRP A CA 1
ATOM 714 C C . TRP A 1 97 ? 3.150 -4.969 -8.700 1.00 98.06 97 TRP A C 1
ATOM 716 O O . TRP A 1 97 ? 2.742 -6.067 -8.316 1.00 98.06 97 TRP A O 1
ATOM 726 N N . ALA A 1 98 ? 3.454 -3.978 -7.870 1.00 98.12 98 ALA A N 1
ATOM 727 C CA . ALA A 1 98 ? 3.360 -4.063 -6.421 1.00 98.12 98 ALA A CA 1
ATOM 728 C C . ALA A 1 98 ? 3.105 -2.670 -5.834 1.00 98.12 98 ALA A C 1
ATOM 730 O O . ALA A 1 98 ? 3.446 -1.663 -6.453 1.00 98.12 98 ALA A O 1
ATOM 731 N N . TRP A 1 99 ? 2.523 -2.583 -4.643 1.00 97.94 99 TRP A N 1
ATOM 732 C CA . TRP A 1 99 ? 2.326 -1.307 -3.955 1.00 97.94 99 TRP A CA 1
ATOM 733 C C . TRP A 1 99 ? 3.516 -0.959 -3.073 1.00 97.94 99 TRP A C 1
ATOM 735 O O . TRP A 1 99 ? 4.013 -1.792 -2.320 1.00 97.94 99 TRP A O 1
ATOM 745 N N . CYS A 1 100 ? 3.961 0.288 -3.139 1.00 94.06 100 CYS A N 1
ATOM 746 C CA . CYS A 1 100 ? 5.021 0.811 -2.288 1.00 94.06 100 CYS A CA 1
ATOM 747 C C . CYS A 1 100 ? 4.520 1.065 -0.857 1.00 94.06 100 CYS A C 1
ATOM 749 O O . CYS A 1 100 ? 3.549 1.789 -0.673 1.00 94.06 100 CYS A O 1
ATOM 751 N N . LEU A 1 101 ? 5.218 0.571 0.167 1.00 93.62 101 LEU A N 1
ATOM 752 C CA . LEU A 1 101 ? 4.858 0.822 1.574 1.00 93.62 101 LEU A CA 1
ATOM 753 C C . LEU A 1 101 ? 5.562 2.042 2.198 1.00 93.62 101 LEU A C 1
ATOM 755 O O . LEU A 1 101 ? 5.294 2.387 3.344 1.00 93.62 101 LEU A O 1
ATOM 759 N N . GLU A 1 102 ? 6.435 2.717 1.447 1.00 88.62 102 GLU A N 1
ATOM 760 C CA . GLU A 1 102 ? 7.167 3.923 1.863 1.00 88.62 102 GLU A CA 1
ATOM 761 C C . GLU A 1 102 ? 7.018 5.036 0.805 1.00 88.62 102 GLU A C 1
ATOM 763 O O . GLU A 1 102 ? 7.956 5.335 0.065 1.00 88.62 102 GLU A O 1
ATOM 768 N N . PRO A 1 103 ? 5.818 5.624 0.658 1.00 86.69 103 PRO A N 1
ATOM 769 C CA . PRO A 1 103 ? 5.475 6.467 -0.490 1.00 86.69 103 PRO A CA 1
ATOM 770 C C . PRO A 1 103 ? 6.235 7.795 -0.587 1.00 86.69 103 PRO A C 1
ATOM 772 O O . PRO A 1 103 ? 6.188 8.435 -1.636 1.00 86.69 103 PRO A O 1
ATOM 775 N N . VAL A 1 104 ? 6.906 8.233 0.482 1.00 85.00 104 VAL A N 1
ATOM 776 C CA . VAL A 1 104 ? 7.586 9.534 0.557 1.00 85.00 104 VAL A CA 1
ATOM 777 C C . VAL A 1 104 ? 9.062 9.340 0.924 1.00 85.00 104 VAL A C 1
ATOM 779 O O . VAL A 1 104 ? 9.417 8.407 1.642 1.00 85.00 104 VAL A O 1
ATOM 782 N N . GLU A 1 105 ? 9.935 10.217 0.408 1.00 77.56 105 GLU A N 1
ATOM 783 C CA . GLU A 1 105 ? 11.399 10.209 0.627 1.00 77.56 105 GLU A CA 1
ATOM 784 C C . GLU A 1 105 ? 12.110 8.884 0.267 1.00 77.56 105 GLU A C 1
ATOM 786 O O . GLU A 1 105 ? 13.188 8.574 0.788 1.00 77.56 105 GLU A O 1
ATOM 791 N N . SER A 1 106 ? 11.520 8.104 -0.645 1.00 80.94 106 SER A N 1
ATOM 792 C CA . SER A 1 106 ? 12.050 6.808 -1.066 1.00 80.94 106 SER A CA 1
ATOM 793 C C . SER A 1 106 ? 12.020 6.643 -2.590 1.00 80.94 106 SER A C 1
ATOM 795 O O . SER A 1 106 ? 11.037 6.990 -3.238 1.00 80.94 106 SER A O 1
ATOM 797 N N . TYR A 1 107 ? 13.089 6.087 -3.154 1.00 87.38 107 TYR A N 1
ATOM 798 C CA . TYR A 1 107 ? 13.242 5.683 -4.546 1.00 87.38 107 TYR A CA 1
ATOM 799 C C . TYR A 1 107 ? 12.350 4.492 -4.877 1.00 87.38 107 TYR A C 1
ATOM 801 O O . TYR A 1 107 ? 12.405 3.447 -4.212 1.00 87.38 107 TYR A O 1
ATOM 809 N N . THR A 1 108 ? 11.599 4.624 -5.964 1.00 90.12 108 THR A N 1
ATOM 810 C CA . THR A 1 108 ? 10.865 3.500 -6.544 1.00 90.12 108 THR A CA 1
ATOM 811 C C . THR A 1 108 ? 11.830 2.407 -7.024 1.00 90.12 108 THR A C 1
ATOM 813 O O . THR A 1 108 ? 13.021 2.668 -7.242 1.00 90.12 108 THR A O 1
ATOM 816 N N . PRO A 1 109 ? 11.349 1.174 -7.261 1.00 90.88 109 PRO A N 1
ATOM 817 C CA . PRO A 1 109 ? 12.142 0.135 -7.916 1.00 90.88 109 PRO A CA 1
ATOM 818 C C . PRO A 1 109 ? 12.748 0.564 -9.264 1.00 90.88 109 PRO A C 1
ATOM 820 O O . PRO A 1 109 ? 13.767 0.009 -9.674 1.00 90.88 109 PRO A O 1
ATOM 823 N N . HIS A 1 110 ? 12.159 1.561 -9.938 1.00 87.50 110 HIS A N 1
ATOM 824 C CA . HIS A 1 110 ? 12.662 2.096 -11.203 1.00 87.50 110 HIS A CA 1
ATOM 825 C C . HIS A 1 110 ? 13.929 2.959 -11.048 1.00 87.50 110 HIS A C 1
ATOM 827 O O . HIS A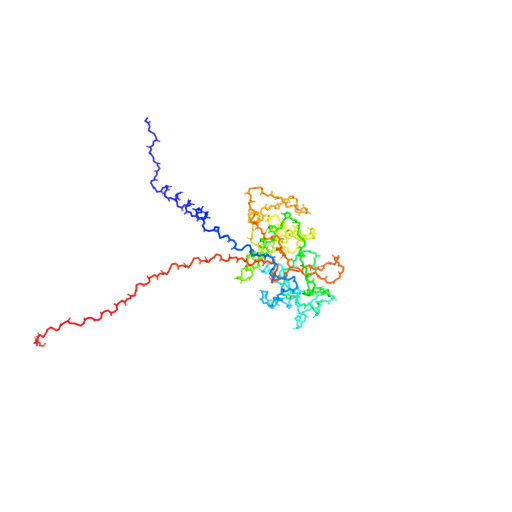 1 110 ? 14.728 3.088 -11.976 1.00 87.50 110 HIS A O 1
ATOM 833 N N . GLU A 1 111 ? 14.150 3.506 -9.854 1.00 86.50 111 GLU A N 1
ATOM 834 C CA . GLU A 1 111 ? 15.190 4.497 -9.551 1.00 86.50 111 GLU A CA 1
ATOM 835 C C . GLU A 1 111 ? 16.396 3.884 -8.813 1.00 86.50 111 GLU A C 1
ATOM 837 O O . GLU A 1 111 ? 17.285 4.588 -8.325 1.00 86.50 111 GLU A O 1
ATOM 842 N N . THR A 1 112 ? 16.457 2.551 -8.709 1.00 86.88 112 THR A N 1
ATOM 843 C CA . THR A 1 112 ? 17.489 1.850 -7.940 1.00 86.88 112 THR A CA 1
ATOM 844 C C . THR A 1 112 ? 17.890 0.501 -8.536 1.00 86.88 112 THR A C 1
ATOM 846 O O . THR A 1 112 ? 17.069 -0.276 -9.008 1.00 86.88 112 THR A O 1
ATOM 849 N N . MET A 1 113 ? 19.179 0.170 -8.409 1.00 87.81 113 MET A N 1
ATOM 850 C CA . MET A 1 113 ? 19.733 -1.140 -8.785 1.00 87.81 113 MET A CA 1
ATOM 851 C C . MET A 1 113 ? 19.623 -2.180 -7.665 1.00 87.81 113 MET A C 1
ATOM 853 O O . MET A 1 113 ? 20.217 -3.255 -7.762 1.00 87.81 113 MET A O 1
ATOM 857 N N . GLN A 1 114 ? 18.915 -1.878 -6.575 1.00 90.69 114 GLN A N 1
ATOM 858 C CA . GLN A 1 114 ? 18.615 -2.890 -5.566 1.00 90.69 114 GLN A CA 1
ATOM 859 C C . GLN A 1 114 ? 17.659 -3.934 -6.154 1.00 90.69 114 GLN A C 1
ATOM 861 O O . GLN A 1 114 ? 16.754 -3.603 -6.914 1.00 90.69 114 GLN A O 1
ATOM 866 N N . LEU A 1 115 ? 17.913 -5.202 -5.839 1.00 92.94 115 LEU A N 1
ATOM 867 C CA . LEU A 1 115 ? 17.148 -6.324 -6.359 1.00 92.94 115 LEU A CA 1
ATOM 868 C C . LEU A 1 115 ? 15.870 -6.521 -5.543 1.00 92.94 115 LEU A C 1
ATOM 870 O O . LEU A 1 115 ? 15.941 -6.707 -4.329 1.00 92.94 115 LEU A O 1
ATOM 874 N N . TYR A 1 116 ? 14.741 -6.570 -6.238 1.00 95.06 116 TYR A N 1
ATOM 875 C CA . TYR A 1 116 ? 13.457 -7.039 -5.736 1.00 95.06 116 TYR A CA 1
ATOM 876 C C . TYR A 1 116 ? 13.262 -8.473 -6.216 1.00 95.06 116 TYR A C 1
ATOM 878 O O . TYR A 1 116 ? 12.973 -8.709 -7.388 1.00 95.06 116 TYR A O 1
ATOM 886 N N . ASP A 1 117 ? 13.492 -9.421 -5.311 1.00 96.62 117 ASP A N 1
ATOM 887 C CA . ASP A 1 117 ? 13.468 -10.849 -5.610 1.00 96.62 117 ASP A CA 1
ATOM 888 C C . ASP A 1 117 ? 12.302 -11.528 -4.892 1.00 96.62 117 ASP A C 1
ATOM 890 O O . ASP A 1 117 ? 12.280 -11.598 -3.662 1.00 96.62 117 ASP A O 1
ATOM 894 N N . ARG A 1 118 ? 11.363 -12.074 -5.664 1.00 96.88 118 ARG A N 1
ATOM 895 C CA . ARG A 1 118 ? 10.245 -12.904 -5.204 1.00 96.88 118 ARG A CA 1
ATOM 896 C C . ARG A 1 118 ? 10.709 -14.018 -4.267 1.00 96.88 118 ARG A C 1
ATOM 898 O O . ARG A 1 118 ? 10.045 -14.289 -3.270 1.00 96.88 118 ARG A O 1
ATOM 905 N N . ALA A 1 119 ? 11.864 -14.632 -4.533 1.00 96.62 119 ALA A N 1
ATOM 906 C CA . ALA A 1 119 ? 12.392 -15.708 -3.691 1.00 96.62 119 ALA A CA 1
ATOM 907 C C . ALA A 1 119 ? 12.783 -15.241 -2.273 1.00 96.62 119 ALA A C 1
ATOM 909 O O . ALA A 1 119 ? 13.002 -16.069 -1.390 1.00 96.62 119 ALA A O 1
ATOM 910 N N . LYS A 1 120 ? 12.870 -13.924 -2.050 1.00 95.94 120 LYS A N 1
ATOM 911 C CA . LYS A 1 120 ? 13.187 -13.288 -0.763 1.00 95.94 120 LYS A CA 1
ATOM 912 C C . LYS A 1 120 ? 11.980 -12.601 -0.128 1.00 95.94 120 LYS A C 1
ATOM 914 O O . LYS A 1 120 ? 12.157 -11.753 0.744 1.00 95.94 120 LYS A O 1
ATOM 919 N N . ALA A 1 121 ? 10.772 -12.921 -0.580 1.00 97.06 121 ALA A N 1
ATOM 920 C CA . ALA A 1 121 ? 9.562 -12.415 0.041 1.00 97.06 121 ALA A CA 1
ATOM 921 C C . ALA A 1 121 ? 9.457 -12.866 1.505 1.00 97.06 121 ALA A C 1
ATOM 923 O O . ALA A 1 121 ? 9.827 -13.986 1.863 1.00 97.06 121 ALA A O 1
ATOM 924 N N . GLU A 1 122 ? 8.926 -11.989 2.350 1.00 96.00 122 GLU A N 1
ATOM 925 C CA . GLU A 1 122 ? 8.784 -12.202 3.789 1.00 96.00 122 GLU A CA 1
ATOM 926 C C . GLU A 1 122 ? 7.358 -11.873 4.249 1.00 96.00 122 GLU A C 1
ATOM 928 O O . GLU A 1 122 ? 6.617 -11.146 3.583 1.00 96.00 122 GLU A O 1
ATOM 933 N N . LYS A 1 123 ? 6.988 -12.388 5.427 1.00 96.44 123 LYS A N 1
ATOM 934 C CA . LYS A 1 123 ? 5.801 -11.923 6.152 1.00 96.44 123 LYS A CA 1
ATOM 935 C C . LYS A 1 123 ? 6.101 -10.544 6.744 1.00 96.44 123 LYS A C 1
ATOM 937 O O . LYS A 1 123 ? 7.099 -10.381 7.455 1.00 96.44 123 LYS A O 1
ATOM 942 N N . LEU A 1 124 ? 5.247 -9.562 6.483 1.00 95.94 124 LEU A N 1
ATOM 943 C CA . LEU A 1 124 ? 5.340 -8.250 7.112 1.00 95.94 124 LEU A CA 1
ATOM 944 C C . LEU A 1 124 ? 5.134 -8.379 8.624 1.00 95.94 124 LEU A C 1
ATOM 946 O O . LEU A 1 124 ? 4.199 -9.029 9.086 1.00 95.94 124 LEU A O 1
ATOM 950 N N . LYS A 1 125 ? 6.003 -7.736 9.406 1.00 94.38 125 LYS A N 1
ATOM 951 C CA . LYS A 1 125 ? 5.853 -7.679 10.861 1.00 94.38 125 LYS A CA 1
ATOM 952 C C . LYS A 1 125 ? 4.870 -6.575 11.223 1.00 94.38 125 LYS A C 1
ATOM 954 O O . LYS A 1 125 ? 5.167 -5.404 11.009 1.00 94.38 125 LYS A O 1
ATOM 959 N N . VAL A 1 126 ? 3.741 -6.957 11.804 1.00 94.62 126 VAL A N 1
ATOM 960 C CA . VAL A 1 126 ? 2.694 -6.040 12.264 1.00 94.62 126 VAL A CA 1
ATOM 961 C C . VAL A 1 126 ? 2.574 -6.172 13.785 1.00 94.62 126 VAL A C 1
ATOM 963 O O . VAL A 1 126 ? 2.557 -7.302 14.280 1.00 94.62 126 VAL A O 1
ATOM 966 N N . PRO A 1 127 ? 2.525 -5.065 14.549 1.00 95.06 127 PRO A N 1
ATOM 967 C CA . PRO A 1 127 ? 2.210 -5.127 15.973 1.00 95.06 127 PRO A CA 1
ATOM 968 C C . PRO A 1 127 ? 0.877 -5.864 16.205 1.00 95.06 127 PRO A C 1
ATOM 970 O O . PRO A 1 127 ? -0.089 -5.561 15.498 1.00 95.06 127 PRO A O 1
ATOM 973 N N . PRO A 1 128 ? 0.791 -6.821 17.151 1.00 95.25 128 PRO A N 1
ATOM 974 C CA . PRO A 1 128 ? -0.399 -7.660 17.326 1.00 95.25 128 PRO A CA 1
ATOM 975 C C . PRO A 1 128 ? -1.698 -6.871 17.509 1.00 95.25 128 PRO A C 1
ATOM 977 O O . PRO A 1 128 ? -2.753 -7.289 17.042 1.00 95.25 128 PRO A O 1
ATOM 980 N N . GLU A 1 129 ? -1.632 -5.698 18.140 1.00 95.56 129 GLU A N 1
ATOM 981 C CA . GLU A 1 129 ? -2.783 -4.822 18.332 1.00 95.56 129 GLU A CA 1
ATOM 982 C C . GLU A 1 129 ? -3.395 -4.316 17.018 1.00 95.56 129 GLU A C 1
ATOM 984 O O . GLU A 1 129 ? -4.588 -4.027 16.991 1.00 95.56 129 GLU A O 1
ATOM 989 N N . TYR A 1 130 ? -2.614 -4.238 15.938 1.00 97.50 130 TYR A N 1
ATOM 990 C CA . TYR A 1 130 ? -3.063 -3.785 14.620 1.00 97.50 130 TYR A CA 1
ATOM 991 C C . TYR A 1 130 ? -3.353 -4.932 13.650 1.00 97.50 130 TYR A C 1
ATOM 993 O O . TYR A 1 130 ? -3.789 -4.663 12.531 1.00 97.50 130 TYR A O 1
ATOM 1001 N N . HIS A 1 131 ? -3.123 -6.185 14.056 1.00 96.94 131 HIS A N 1
ATOM 1002 C CA . HIS A 1 131 ? -3.237 -7.357 13.189 1.00 96.94 131 HIS A CA 1
ATOM 1003 C C . HIS A 1 131 ? -4.574 -7.392 12.435 1.00 96.94 131 HIS A C 1
ATOM 1005 O O . HIS A 1 131 ? -4.588 -7.359 11.205 1.00 96.94 131 HIS A O 1
ATOM 1011 N N . ASP A 1 132 ? -5.692 -7.354 13.165 1.00 96.94 132 ASP A N 1
ATOM 1012 C CA . ASP A 1 132 ? -7.029 -7.457 12.571 1.00 96.94 132 ASP A CA 1
ATOM 1013 C C . ASP A 1 132 ? -7.305 -6.325 11.565 1.00 96.94 132 ASP A C 1
ATOM 1015 O O . ASP A 1 132 ? -7.826 -6.567 10.479 1.00 96.94 132 ASP A O 1
ATOM 1019 N N . ALA A 1 133 ? -6.898 -5.090 11.881 1.00 97.81 133 ALA A N 1
ATOM 1020 C CA . ALA A 1 133 ? -7.090 -3.940 10.999 1.00 97.81 133 ALA A CA 1
ATOM 1021 C C . ALA A 1 133 ? -6.247 -4.048 9.718 1.00 97.81 133 ALA A C 1
ATOM 1023 O O . ALA A 1 133 ? -6.753 -3.806 8.622 1.00 97.81 133 ALA A O 1
ATOM 1024 N N . VAL A 1 134 ? -4.972 -4.429 9.842 1.00 97.94 134 VAL A N 1
ATOM 1025 C CA . VAL A 1 134 ? -4.054 -4.545 8.699 1.00 97.94 134 VAL A CA 1
ATOM 1026 C C . VAL A 1 134 ? -4.449 -5.701 7.785 1.00 97.94 134 VAL A C 1
ATOM 1028 O O . VAL A 1 134 ? -4.479 -5.519 6.568 1.00 97.94 134 VAL A O 1
ATOM 1031 N N . ILE A 1 135 ? -4.796 -6.864 8.342 1.00 97.44 135 ILE A N 1
ATOM 1032 C CA . ILE A 1 135 ? -5.244 -8.011 7.543 1.00 97.44 135 ILE A CA 1
ATOM 1033 C C . ILE A 1 135 ? -6.583 -7.709 6.865 1.00 97.44 135 ILE A C 1
ATOM 1035 O O . ILE A 1 135 ? -6.724 -7.989 5.675 1.00 97.44 135 ILE A O 1
ATOM 1039 N N . ASN A 1 136 ? -7.530 -7.062 7.557 1.00 96.50 136 ASN A N 1
ATOM 1040 C CA . ASN A 1 136 ? -8.786 -6.634 6.941 1.00 96.50 136 ASN A CA 1
ATOM 1041 C C . ASN A 1 136 ? -8.533 -5.700 5.744 1.00 96.50 136 ASN A C 1
ATOM 1043 O O . ASN A 1 136 ? -9.003 -5.971 4.642 1.00 96.50 136 ASN A O 1
ATOM 1047 N N . LEU A 1 137 ? -7.720 -4.653 5.920 1.00 97.88 137 LEU A N 1
ATOM 1048 C CA . LEU A 1 137 ? -7.366 -3.733 4.834 1.00 97.88 137 LEU A CA 1
ATOM 1049 C C . LEU A 1 137 ? -6.647 -4.434 3.675 1.00 97.88 137 LEU A C 1
ATOM 1051 O O . LEU A 1 137 ? -6.938 -4.141 2.518 1.00 97.88 137 LEU A O 1
ATOM 1055 N N . GLY A 1 138 ? -5.742 -5.370 3.966 1.00 97.06 138 GLY A N 1
ATOM 1056 C CA . GLY A 1 138 ? -5.062 -6.160 2.941 1.00 97.06 138 GLY A CA 1
ATOM 1057 C C . GLY A 1 138 ? -6.044 -6.974 2.099 1.00 97.06 138 GLY A C 1
ATOM 1058 O O . GLY A 1 138 ? -5.950 -6.974 0.872 1.00 97.06 138 GLY A O 1
ATOM 1059 N N . ARG A 1 139 ? -7.025 -7.621 2.742 1.00 95.94 139 ARG A N 1
ATOM 1060 C CA . ARG A 1 139 ? -8.079 -8.387 2.055 1.00 95.94 139 ARG A CA 1
ATOM 1061 C C . ARG A 1 139 ? -8.977 -7.486 1.214 1.00 95.94 139 ARG A C 1
ATOM 1063 O O . ARG A 1 139 ? -9.245 -7.809 0.059 1.00 95.94 139 ARG A O 1
ATOM 1070 N N . GLU A 1 140 ? -9.399 -6.342 1.753 1.00 96.25 140 GLU A N 1
ATOM 1071 C CA . GLU A 1 140 ? -10.195 -5.357 1.006 1.00 96.25 140 GLU A CA 1
ATOM 1072 C C . GLU A 1 140 ? -9.440 -4.834 -0.221 1.00 96.25 140 GLU A C 1
ATOM 1074 O O . GLU A 1 140 ? -10.005 -4.710 -1.308 1.00 96.25 140 GLU A O 1
ATOM 1079 N N . MET A 1 141 ? -8.138 -4.597 -0.076 1.00 96.88 141 MET A N 1
ATOM 1080 C CA . MET A 1 141 ? -7.269 -4.138 -1.152 1.00 96.88 141 MET A CA 1
ATOM 1081 C C . MET A 1 141 ? -7.036 -5.207 -2.232 1.00 96.88 141 MET A C 1
ATOM 1083 O O . MET A 1 141 ? -7.168 -4.892 -3.417 1.00 96.88 141 MET A O 1
ATOM 1087 N N . LYS A 1 142 ? -6.776 -6.468 -1.848 1.00 95.44 142 LYS A N 1
ATOM 1088 C CA . LYS A 1 142 ? -6.710 -7.628 -2.766 1.00 95.44 142 LYS A CA 1
ATOM 1089 C C . LYS A 1 142 ? -8.014 -7.761 -3.559 1.00 95.44 142 LYS A C 1
ATOM 1091 O O . LYS A 1 142 ? -8.001 -7.845 -4.785 1.00 95.44 142 LYS A O 1
ATOM 1096 N N . SER A 1 143 ? -9.145 -7.693 -2.860 1.00 96.00 143 SER A N 1
ATOM 1097 C CA . SER A 1 143 ? -10.483 -7.814 -3.441 1.00 96.00 143 SER A CA 1
ATOM 1098 C C . SER A 1 143 ? -10.824 -6.648 -4.387 1.00 96.00 143 SER A C 1
ATOM 1100 O O . SER A 1 143 ? -11.366 -6.858 -5.472 1.00 96.00 143 SER A O 1
ATOM 1102 N N . ALA A 1 144 ? -10.454 -5.411 -4.034 1.00 97.19 144 ALA A N 1
ATOM 1103 C CA . ALA A 1 144 ? -10.617 -4.247 -4.907 1.00 97.19 144 ALA A CA 1
ATOM 1104 C C . ALA A 1 144 ? -9.782 -4.361 -6.193 1.00 97.19 144 ALA A C 1
ATOM 1106 O O . ALA A 1 144 ? -10.284 -4.064 -7.278 1.00 97.19 144 ALA A O 1
ATOM 1107 N N . ALA A 1 145 ? -8.537 -4.838 -6.088 1.00 96.69 145 ALA A N 1
ATOM 1108 C CA . ALA A 1 145 ? -7.680 -5.074 -7.247 1.00 96.69 145 ALA A CA 1
ATOM 1109 C C . ALA A 1 145 ? -8.261 -6.139 -8.189 1.00 96.69 145 ALA A C 1
ATOM 1111 O O . ALA A 1 145 ? -8.307 -5.910 -9.398 1.00 96.69 145 ALA A O 1
ATOM 1112 N N . ALA A 1 146 ? -8.776 -7.247 -7.644 1.00 95.94 146 ALA A N 1
ATOM 1113 C CA . ALA A 1 146 ? -9.424 -8.301 -8.426 1.00 95.94 146 ALA A CA 1
ATOM 1114 C C . ALA A 1 146 ? -10.648 -7.792 -9.213 1.00 95.94 146 ALA A C 1
ATOM 1116 O O . ALA A 1 146 ? -10.845 -8.171 -10.365 1.00 95.94 146 ALA A O 1
ATOM 1117 N N . ARG A 1 147 ? -11.432 -6.876 -8.627 1.00 96.94 147 ARG A N 1
ATOM 1118 C CA . ARG A 1 147 ? -12.613 -6.275 -9.275 1.00 96.94 147 ARG A CA 1
ATOM 1119 C C . ARG A 1 147 ? -12.315 -5.124 -10.237 1.00 96.94 147 ARG A C 1
ATOM 1121 O O . ARG A 1 147 ? -13.245 -4.591 -10.838 1.00 96.94 147 ARG A O 1
ATOM 1128 N N . GLY A 1 148 ? -11.067 -4.678 -10.369 1.00 96.88 148 GLY A N 1
ATOM 1129 C CA . GLY A 1 148 ? -10.784 -3.487 -11.174 1.00 96.88 148 GLY A CA 1
ATOM 1130 C C . GLY A 1 148 ? -11.068 -2.152 -10.460 1.00 96.88 148 GLY A C 1
ATOM 1131 O O . GLY A 1 148 ? -11.006 -1.099 -11.098 1.00 96.88 148 GLY A O 1
ATOM 1132 N N . ASP A 1 149 ? -11.401 -2.162 -9.164 1.00 98.12 149 ASP A N 1
ATOM 1133 C CA . ASP A 1 149 ? -11.826 -0.969 -8.420 1.00 98.12 149 ASP A CA 1
ATOM 1134 C C . ASP A 1 149 ? -10.622 -0.154 -7.933 1.00 98.12 149 ASP A C 1
ATOM 1136 O O . ASP A 1 149 ? -10.174 -0.230 -6.784 1.00 98.12 149 ASP A O 1
ATOM 1140 N N . LYS A 1 150 ? -10.105 0.662 -8.852 1.00 98.00 150 LYS A N 1
ATOM 1141 C CA . LYS A 1 150 ? -8.982 1.577 -8.624 1.00 98.00 150 LYS A CA 1
ATOM 1142 C C . LYS A 1 150 ? -9.191 2.499 -7.427 1.00 98.00 150 LYS A C 1
ATOM 1144 O O . LYS A 1 150 ? -8.264 2.726 -6.653 1.00 98.00 150 LYS A O 1
ATOM 1149 N N . LYS A 1 151 ? -10.409 3.024 -7.274 1.00 98.00 151 LYS A N 1
ATOM 1150 C CA . LYS A 1 151 ? -10.744 4.008 -6.241 1.00 98.00 151 LYS A CA 1
ATOM 1151 C C . LYS A 1 151 ? -10.683 3.365 -4.858 1.00 98.00 151 LYS A C 1
ATOM 1153 O O . LYS A 1 151 ? -10.027 3.906 -3.967 1.00 98.00 151 LYS A O 1
ATOM 1158 N N . ALA A 1 152 ? -11.320 2.207 -4.692 1.00 98.38 152 ALA A N 1
ATOM 1159 C CA . ALA A 1 152 ? -11.277 1.471 -3.435 1.00 98.38 152 ALA A CA 1
ATOM 1160 C C . ALA A 1 152 ? -9.849 1.004 -3.114 1.00 98.38 152 ALA A C 1
ATOM 1162 O O . ALA A 1 152 ? -9.367 1.233 -2.006 1.00 98.38 152 ALA A O 1
ATOM 1163 N N . ALA A 1 153 ? -9.127 0.454 -4.097 1.00 98.38 153 ALA A N 1
ATOM 1164 C CA . ALA A 1 153 ? -7.736 0.039 -3.917 1.00 98.38 153 ALA A CA 1
ATOM 1165 C C . ALA A 1 153 ? -6.829 1.202 -3.475 1.00 98.38 153 ALA A C 1
ATOM 1167 O O . ALA A 1 153 ? -6.038 1.037 -2.548 1.00 98.38 153 ALA A O 1
ATOM 1168 N N . ALA A 1 154 ? -6.979 2.393 -4.067 1.00 98.44 154 ALA A N 1
ATOM 1169 C CA . ALA A 1 154 ? -6.226 3.583 -3.671 1.00 98.44 154 ALA A CA 1
ATOM 1170 C C . ALA A 1 154 ? -6.554 4.046 -2.239 1.00 98.44 154 ALA A C 1
ATOM 1172 O O . ALA A 1 154 ? -5.653 4.467 -1.508 1.00 98.44 154 ALA A O 1
ATOM 1173 N N . ASN A 1 155 ? -7.818 3.947 -1.815 1.00 98.75 155 ASN A N 1
ATOM 1174 C CA . ASN A 1 155 ? -8.222 4.255 -0.442 1.00 98.75 155 ASN A CA 1
ATOM 1175 C C . ASN A 1 155 ? -7.613 3.262 0.556 1.00 98.75 155 ASN A C 1
ATOM 1177 O O . ASN A 1 155 ? -6.938 3.676 1.501 1.00 98.75 155 ASN A O 1
ATOM 1181 N N . TYR A 1 156 ? -7.786 1.960 0.318 1.00 98.69 156 TYR A N 1
ATOM 1182 C CA . TYR A 1 156 ? -7.259 0.911 1.195 1.00 98.69 156 TYR A CA 1
ATOM 1183 C C . TYR A 1 156 ? -5.733 0.910 1.245 1.00 98.69 156 TYR A C 1
ATOM 1185 O O . TYR A 1 156 ? -5.167 0.699 2.314 1.00 98.69 156 TYR A O 1
ATOM 1193 N N . TYR A 1 157 ? -5.070 1.250 0.139 1.00 98.56 157 TYR A N 1
ATOM 1194 C CA . TYR A 1 157 ? -3.633 1.489 0.097 1.00 98.56 157 TYR A CA 1
ATOM 1195 C C . TYR A 1 157 ? -3.200 2.573 1.094 1.00 98.56 157 TYR A C 1
ATOM 1197 O O . TYR A 1 157 ? -2.316 2.336 1.921 1.00 98.56 157 TYR A O 1
ATOM 1205 N N . VAL A 1 158 ? -3.831 3.753 1.051 1.00 98.56 158 VAL A N 1
ATOM 1206 C CA . VAL A 1 158 ? -3.522 4.855 1.978 1.00 98.56 158 VAL A CA 1
ATOM 1207 C C . VAL A 1 158 ? -3.780 4.431 3.426 1.00 98.56 158 VAL A C 1
ATOM 1209 O O . VAL A 1 158 ? -2.956 4.688 4.304 1.00 98.56 158 VAL A O 1
ATOM 1212 N N . TYR A 1 159 ? -4.881 3.725 3.683 1.00 98.69 159 TYR A N 1
ATOM 1213 C CA . TYR A 1 159 ? -5.217 3.246 5.024 1.00 98.69 159 TYR A CA 1
ATOM 1214 C C . TYR A 1 159 ? -4.225 2.215 5.556 1.00 98.69 159 TYR A C 1
ATOM 1216 O O . TYR A 1 159 ? -3.740 2.374 6.674 1.00 98.69 159 TYR A O 1
ATOM 1224 N N . LEU A 1 160 ? -3.882 1.196 4.766 1.00 98.56 160 LEU A N 1
ATOM 1225 C CA . LEU A 1 160 ? -2.951 0.136 5.157 1.00 98.56 160 LEU A CA 1
ATOM 1226 C C . LEU A 1 160 ? -1.569 0.719 5.435 1.00 98.56 160 LEU A C 1
ATOM 1228 O O . LEU A 1 160 ? -0.958 0.430 6.465 1.00 98.56 160 LEU A O 1
ATOM 1232 N N . THR A 1 161 ? -1.110 1.603 4.550 1.00 97.56 161 THR A N 1
ATOM 1233 C CA . THR A 1 161 ? 0.224 2.204 4.636 1.00 97.56 161 THR A CA 1
ATOM 1234 C C . THR A 1 161 ? 0.382 3.063 5.895 1.00 97.56 161 THR A C 1
ATOM 1236 O O . THR A 1 161 ? 1.474 3.123 6.455 1.00 97.56 161 THR A O 1
ATOM 1239 N N . MET A 1 162 ? -0.699 3.656 6.422 1.00 97.94 162 MET A N 1
ATOM 1240 C CA . MET A 1 162 ? -0.661 4.411 7.684 1.00 97.94 162 MET A CA 1
ATOM 1241 C C . MET A 1 162 ? -0.215 3.552 8.883 1.00 97.94 162 MET A C 1
ATOM 1243 O O . MET A 1 162 ? 0.448 4.057 9.794 1.00 97.94 162 MET A O 1
ATOM 1247 N N . PHE A 1 163 ? -0.539 2.254 8.879 1.00 97.81 163 PHE A N 1
ATOM 1248 C CA . PHE A 1 163 ? -0.113 1.320 9.926 1.00 97.81 163 PHE A CA 1
ATOM 1249 C C . PHE A 1 163 ? 1.326 0.837 9.735 1.00 97.81 163 PHE A C 1
ATOM 1251 O O . PHE A 1 163 ? 2.036 0.643 10.723 1.00 97.81 163 PHE A O 1
ATOM 1258 N N . VAL A 1 164 ? 1.749 0.625 8.484 1.00 95.38 164 VAL A N 1
ATOM 1259 C CA . VAL A 1 164 ? 2.953 -0.168 8.180 1.00 95.38 164 VAL A CA 1
ATOM 1260 C C . VAL A 1 164 ? 4.151 0.639 7.686 1.00 95.38 164 VAL A C 1
ATOM 1262 O O . VAL A 1 164 ? 5.264 0.122 7.725 1.00 95.38 164 VAL A O 1
ATOM 1265 N N . ALA A 1 165 ? 3.960 1.888 7.248 1.00 92.50 165 ALA A N 1
ATOM 1266 C CA . ALA A 1 165 ? 5.076 2.752 6.873 1.00 92.50 165 ALA A CA 1
ATOM 1267 C C . ALA A 1 165 ? 5.988 3.011 8.076 1.00 92.50 165 ALA A C 1
ATOM 1269 O O . ALA A 1 165 ? 5.519 3.289 9.184 1.00 92.50 165 ALA A O 1
ATOM 1270 N N . HIS A 1 166 ? 7.296 2.977 7.860 1.00 87.88 166 HIS A N 1
ATOM 1271 C CA . HIS A 1 166 ? 8.295 3.243 8.889 1.00 87.88 166 HIS A CA 1
ATOM 1272 C C . HIS A 1 166 ? 8.785 4.686 8.843 1.00 87.88 166 HIS A C 1
ATOM 1274 O O . HIS A 1 166 ? 9.099 5.250 9.896 1.00 87.88 166 HIS A O 1
ATOM 1280 N N . HIS A 1 167 ? 8.851 5.299 7.657 1.00 88.81 167 HIS A N 1
ATOM 1281 C CA . HIS A 1 167 ? 9.365 6.658 7.534 1.00 88.81 167 HIS A CA 1
ATOM 1282 C C . HIS A 1 167 ? 8.377 7.682 8.124 1.00 88.81 167 HIS A C 1
ATOM 1284 O O . HIS A 1 167 ? 7.209 7.711 7.721 1.00 88.81 167 HIS A O 1
ATOM 1290 N N . PRO A 1 168 ? 8.824 8.570 9.039 1.00 90.94 168 PRO A N 1
ATOM 1291 C CA . PRO A 1 168 ? 7.965 9.607 9.614 1.00 90.94 168 PRO A CA 1
ATOM 1292 C C . PRO A 1 168 ? 7.309 10.499 8.556 1.00 90.94 168 PRO A C 1
ATOM 1294 O O . PRO A 1 168 ? 6.156 10.885 8.706 1.00 90.94 168 PRO A O 1
ATOM 1297 N N . GLU A 1 169 ? 8.016 10.767 7.457 1.00 91.94 169 GLU A N 1
ATOM 1298 C CA . GLU A 1 169 ? 7.516 11.589 6.351 1.00 91.94 169 GLU A CA 1
ATOM 1299 C C . GLU A 1 169 ? 6.372 10.912 5.592 1.00 91.94 169 GLU A C 1
ATOM 1301 O O . GLU A 1 169 ? 5.366 11.556 5.291 1.00 91.94 169 GLU A O 1
ATOM 1306 N N . SER A 1 170 ? 6.476 9.598 5.362 1.00 93.12 170 SER A N 1
ATOM 1307 C CA . SER A 1 170 ? 5.377 8.791 4.826 1.00 93.12 170 SER A CA 1
ATOM 1308 C C . SER A 1 170 ? 4.169 8.862 5.757 1.00 93.12 170 SER A C 1
ATOM 1310 O O . SER A 1 170 ? 3.067 9.173 5.306 1.00 93.12 170 SER A O 1
ATOM 1312 N N . LYS A 1 171 ? 4.369 8.659 7.069 1.00 94.94 171 LYS A N 1
ATOM 1313 C CA . LYS A 1 171 ? 3.280 8.746 8.058 1.00 94.94 171 LYS A CA 1
ATOM 1314 C C . LYS A 1 171 ? 2.624 10.123 8.090 1.00 94.94 171 LYS A C 1
ATOM 1316 O O . LYS A 1 171 ? 1.402 10.194 8.140 1.00 94.94 171 LYS A O 1
ATOM 1321 N N . ALA A 1 172 ? 3.401 11.200 8.030 1.00 96.12 172 ALA A N 1
ATOM 1322 C CA . ALA A 1 172 ? 2.874 12.560 8.022 1.00 96.12 172 ALA A CA 1
ATOM 1323 C C . ALA A 1 172 ? 2.043 12.849 6.762 1.00 96.12 172 ALA A C 1
ATOM 1325 O O . ALA A 1 172 ? 0.935 13.382 6.852 1.00 96.12 172 ALA A O 1
ATOM 1326 N N . ALA A 1 173 ? 2.526 12.435 5.587 1.00 96.38 173 ALA A N 1
ATOM 1327 C CA . ALA A 1 173 ? 1.779 12.577 4.341 1.00 96.38 173 ALA A CA 1
ATOM 1328 C C . ALA A 1 173 ? 0.472 11.768 4.341 1.00 96.38 173 ALA A C 1
ATOM 1330 O O . ALA A 1 173 ? -0.561 12.272 3.890 1.00 96.38 173 ALA A O 1
ATOM 1331 N N . LEU A 1 174 ? 0.497 10.539 4.863 1.00 97.62 174 LEU A N 1
ATOM 1332 C CA . LEU A 1 174 ? -0.685 9.681 4.998 1.00 97.62 174 LEU A CA 1
ATOM 1333 C C . LEU A 1 174 ? -1.681 10.274 5.995 1.00 97.62 174 LEU A C 1
ATOM 1335 O O . LEU A 1 174 ? -2.854 10.410 5.663 1.00 97.62 174 LEU A O 1
ATOM 1339 N N . ALA A 1 175 ? -1.214 10.715 7.166 1.00 98.12 175 ALA A N 1
ATOM 1340 C CA . ALA A 1 175 ? -2.043 11.366 8.175 1.00 98.12 175 ALA A CA 1
ATOM 1341 C C . ALA A 1 175 ? -2.741 12.609 7.612 1.00 98.12 175 ALA A C 1
ATOM 1343 O O . ALA A 1 175 ? -3.966 12.676 7.648 1.00 98.12 175 ALA A O 1
ATOM 1344 N N . GLY A 1 176 ? -1.990 13.540 7.010 1.00 97.69 176 GLY A N 1
ATOM 1345 C CA . GLY A 1 176 ? -2.554 14.749 6.401 1.00 97.69 176 GLY A CA 1
ATOM 1346 C C . GLY A 1 176 ? -3.523 14.463 5.247 1.00 97.69 176 GLY A C 1
ATOM 1347 O O . GLY A 1 176 ? -4.433 15.254 5.002 1.00 97.69 176 GLY A O 1
ATOM 1348 N N . THR A 1 177 ? -3.362 13.327 4.562 1.00 97.81 177 THR A N 1
ATOM 1349 C CA . THR A 1 177 ? -4.279 12.865 3.509 1.00 97.81 177 THR A CA 1
ATOM 1350 C C . THR A 1 177 ? -5.559 12.264 4.087 1.00 97.81 177 THR A C 1
ATOM 1352 O O . THR A 1 177 ? -6.647 12.626 3.646 1.00 97.81 177 THR A O 1
ATOM 1355 N N . ILE A 1 178 ? -5.447 11.384 5.086 1.00 98.50 178 ILE A N 1
ATOM 1356 C CA . ILE A 1 178 ? -6.584 10.700 5.718 1.00 98.50 178 ILE A CA 1
ATOM 1357 C C . ILE A 1 178 ? -7.470 11.699 6.463 1.00 98.50 178 ILE A C 1
ATOM 1359 O O . ILE A 1 178 ? -8.690 11.661 6.307 1.00 98.50 178 ILE A O 1
ATOM 1363 N N . THR A 1 179 ? -6.867 12.601 7.244 1.00 97.88 179 THR A N 1
ATOM 1364 C CA . THR A 1 179 ? -7.599 13.630 8.001 1.00 97.88 179 THR A CA 1
ATOM 1365 C C . THR A 1 179 ? -8.106 14.764 7.111 1.00 97.88 179 THR A C 1
ATOM 1367 O O . THR A 1 179 ? -9.004 15.502 7.507 1.00 97.88 179 THR A O 1
ATOM 1370 N N . GLY A 1 180 ? -7.530 14.920 5.914 1.00 96.50 180 GLY A N 1
ATOM 1371 C CA . GLY A 1 180 ? -7.793 16.038 5.008 1.00 96.50 180 GLY A CA 1
ATOM 1372 C C . GLY A 1 180 ? -7.130 17.355 5.425 1.00 96.50 180 GLY A C 1
ATOM 1373 O O . GLY A 1 180 ? -7.286 18.354 4.727 1.00 96.50 180 GLY A O 1
ATOM 1374 N N . GLU A 1 181 ? -6.376 17.374 6.526 1.00 96.00 181 GLU A N 1
ATOM 1375 C CA . GLU A 1 181 ? -5.748 18.587 7.061 1.00 96.00 181 GLU A CA 1
ATOM 1376 C C . GLU A 1 181 ? -4.596 19.084 6.171 1.00 96.00 181 GLU A C 1
ATOM 1378 O O . GLU A 1 181 ? -4.421 20.291 6.001 1.00 96.00 181 GLU A O 1
ATOM 1383 N N . ASN A 1 182 ? -3.826 18.175 5.557 1.00 95.38 182 ASN A N 1
ATOM 1384 C CA . ASN A 1 182 ? -2.758 18.544 4.624 1.00 95.38 182 ASN A CA 1
ATOM 1385 C C . ASN A 1 182 ? -2.431 17.429 3.605 1.00 95.38 182 ASN A C 1
ATOM 1387 O O . ASN A 1 182 ? -1.388 16.773 3.711 1.00 95.38 182 ASN A O 1
ATOM 1391 N N . PRO A 1 183 ? -3.262 17.226 2.566 1.00 95.38 183 PRO A N 1
ATOM 1392 C CA . PRO A 1 183 ? -3.007 16.222 1.523 1.00 95.38 183 PRO A CA 1
ATOM 1393 C C . PRO A 1 183 ? -1.815 16.565 0.604 1.00 95.38 183 PRO A C 1
ATOM 1395 O O . PRO A 1 183 ? -1.438 15.761 -0.251 1.00 95.38 183 PRO A O 1
ATOM 1398 N N . TYR A 1 184 ? -1.212 17.745 0.777 1.00 95.12 184 TYR A N 1
ATOM 1399 C CA . TYR A 1 184 ? -0.071 18.259 0.014 1.00 95.12 184 TYR A CA 1
ATOM 1400 C C . TYR A 1 184 ? 1.218 18.281 0.848 1.00 95.12 184 TYR A C 1
ATOM 1402 O O . TYR A 1 184 ? 2.159 18.998 0.508 1.00 95.12 184 TYR A O 1
ATOM 1410 N N . TYR A 1 185 ? 1.265 17.554 1.971 1.00 92.31 185 TYR A N 1
ATOM 1411 C CA . TYR A 1 185 ? 2.403 17.562 2.892 1.00 92.31 185 TYR A CA 1
ATOM 1412 C C . TYR A 1 185 ? 3.744 17.428 2.149 1.00 92.31 185 TYR A C 1
ATOM 1414 O O . TYR A 1 185 ? 3.973 16.437 1.461 1.00 92.31 185 TYR A O 1
ATOM 1422 N N . ARG A 1 186 ? 4.602 18.454 2.276 1.00 86.06 186 ARG A N 1
ATOM 1423 C CA . ARG A 1 186 ? 5.925 18.596 1.626 1.00 86.06 186 ARG A CA 1
ATOM 1424 C C . ARG A 1 186 ? 5.958 18.549 0.092 1.00 86.06 186 ARG A C 1
ATOM 1426 O O . ARG A 1 186 ? 7.044 18.541 -0.486 1.00 86.06 186 ARG A O 1
ATOM 1433 N N . GLN A 1 187 ? 4.813 18.635 -0.575 1.00 86.62 187 GLN A N 1
ATOM 1434 C CA . GLN A 1 187 ? 4.749 18.740 -2.029 1.00 86.62 187 GLN A CA 1
ATOM 1435 C C . GLN A 1 187 ? 4.939 20.190 -2.475 1.00 86.62 187 GLN A C 1
ATOM 1437 O O . GLN A 1 187 ? 4.096 21.053 -2.236 1.00 86.62 187 GLN A O 1
ATOM 1442 N N . LYS A 1 188 ? 6.068 20.468 -3.137 1.00 77.12 188 LYS A N 1
ATOM 1443 C CA . LYS A 1 188 ? 6.425 21.826 -3.591 1.00 77.12 188 LYS A CA 1
ATOM 1444 C C . LYS A 1 188 ? 5.571 22.309 -4.764 1.00 77.12 188 LYS A C 1
ATOM 1446 O O . LYS A 1 188 ? 5.358 23.505 -4.907 1.00 77.12 188 LYS A O 1
ATOM 1451 N N . GLU A 1 189 ? 5.088 21.381 -5.582 1.00 78.81 189 GLU A N 1
ATOM 1452 C CA . GLU A 1 189 ? 4.376 21.658 -6.838 1.00 78.81 189 GLU A CA 1
ATOM 1453 C C . GLU A 1 189 ? 2.849 21.726 -6.652 1.00 78.81 189 GLU A C 1
ATOM 1455 O O . GLU A 1 189 ? 2.101 21.849 -7.617 1.00 78.81 189 GLU A O 1
ATOM 1460 N N . GLY A 1 190 ? 2.363 21.656 -5.406 1.00 80.94 190 GLY A N 1
ATOM 1461 C CA . GLY A 1 190 ? 0.929 21.722 -5.103 1.00 80.94 190 GLY A CA 1
ATOM 1462 C C . GLY A 1 190 ? 0.137 20.492 -5.559 1.00 80.94 190 GLY A C 1
ATOM 1463 O O . GLY A 1 190 ? -1.091 20.527 -5.599 1.00 80.94 190 GLY A O 1
ATOM 1464 N N . HIS A 1 191 ? 0.814 19.396 -5.899 1.00 89.19 191 HIS A N 1
ATOM 1465 C CA . HIS A 1 191 ? 0.186 18.115 -6.208 1.00 89.19 191 HIS A CA 1
ATOM 1466 C C . HIS A 1 191 ? -0.115 17.335 -4.926 1.00 89.19 191 HIS A C 1
ATOM 1468 O O . HIS A 1 191 ? 0.658 17.369 -3.969 1.00 89.19 191 HIS A O 1
ATOM 1474 N N . LYS A 1 192 ? -1.259 16.643 -4.886 1.00 93.56 192 LYS A N 1
ATOM 1475 C CA . LYS A 1 192 ? -1.603 15.765 -3.758 1.00 93.56 192 LYS A CA 1
ATOM 1476 C C . LYS A 1 192 ? -0.586 14.629 -3.674 1.00 93.56 192 LYS A C 1
ATOM 1478 O O . LYS A 1 192 ? -0.240 14.062 -4.707 1.00 93.56 192 LYS A O 1
ATOM 1483 N N . ASN A 1 193 ? -0.206 14.235 -2.459 1.00 93.44 193 ASN A N 1
ATOM 1484 C CA . ASN A 1 193 ? 0.641 13.054 -2.250 1.00 93.44 193 ASN A CA 1
ATOM 1485 C C . ASN A 1 193 ? -0.007 11.775 -2.800 1.00 93.44 193 ASN A C 1
ATOM 1487 O O . ASN A 1 193 ? 0.668 10.938 -3.388 1.00 93.44 193 ASN A O 1
ATOM 1491 N N . PHE A 1 194 ? -1.329 11.650 -2.650 1.00 95.75 194 PHE A N 1
ATOM 1492 C CA . PHE A 1 194 ? -2.096 10.491 -3.104 1.00 95.75 194 PHE A CA 1
ATOM 1493 C C . PHE A 1 194 ? -3.271 10.960 -3.974 1.00 95.75 194 PHE A C 1
ATOM 1495 O O . PHE A 1 194 ? -4.378 11.153 -3.472 1.00 95.75 194 PHE A O 1
ATOM 1502 N N . PRO A 1 195 ? -3.057 11.207 -5.279 1.00 94.44 195 PRO A N 1
ATOM 1503 C CA . PRO A 1 195 ? -4.080 11.795 -6.146 1.00 94.44 195 PRO A CA 1
ATOM 1504 C C . PRO A 1 195 ? -5.288 10.875 -6.389 1.00 94.44 195 PRO A C 1
ATOM 1506 O O . PRO A 1 195 ? -6.385 11.385 -6.598 1.00 94.44 195 PRO A O 1
ATOM 1509 N N . GLY A 1 196 ? -5.107 9.549 -6.327 1.00 94.94 196 GLY A N 1
ATOM 1510 C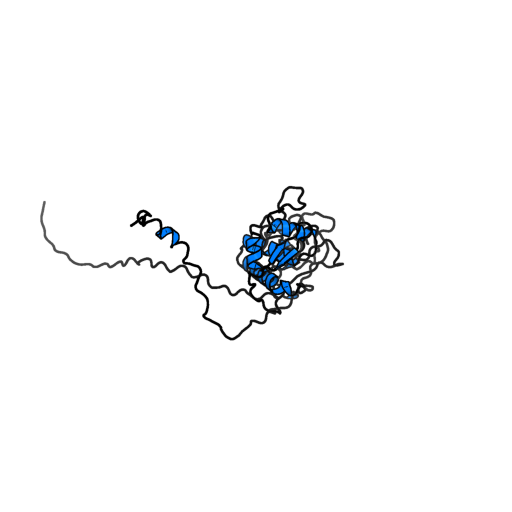 CA . GLY A 1 196 ? -6.195 8.566 -6.430 1.00 94.94 196 GLY A CA 1
ATOM 1511 C C . GLY A 1 196 ? -7.026 8.400 -5.151 1.00 94.94 196 GLY A C 1
ATOM 1512 O O . GLY A 1 196 ? -8.079 7.767 -5.187 1.00 94.94 196 GLY A O 1
ATOM 1513 N N . TYR A 1 197 ? -6.580 8.969 -4.025 1.00 97.69 197 TYR A N 1
ATOM 1514 C CA . TYR A 1 197 ? -7.296 8.876 -2.757 1.00 97.69 197 TYR A CA 1
ATOM 1515 C C . TYR A 1 197 ? -8.555 9.744 -2.760 1.00 97.69 197 TYR A C 1
ATOM 1517 O O . TYR A 1 197 ? -8.543 10.920 -3.138 1.00 97.69 197 TYR A O 1
ATOM 1525 N N . SER A 1 198 ? -9.642 9.155 -2.282 1.00 97.31 198 SER A N 1
ATOM 1526 C CA . SER A 1 198 ? -10.962 9.785 -2.213 1.00 97.31 198 SER A CA 1
ATOM 1527 C C . SER A 1 198 ? -11.775 9.366 -0.987 1.00 97.31 198 SER A C 1
ATOM 1529 O O . SER A 1 198 ? -12.957 9.698 -0.903 1.00 97.31 198 SER A O 1
ATOM 1531 N N . GLY A 1 199 ? -11.165 8.611 -0.073 1.00 97.44 199 GLY A N 1
ATOM 1532 C CA . GLY A 1 199 ? -11.786 8.191 1.174 1.00 97.44 199 GLY A CA 1
ATOM 1533 C C . GLY A 1 199 ? -11.802 9.305 2.219 1.00 97.44 199 GLY A C 1
ATOM 1534 O O . GLY A 1 199 ? -11.462 10.461 1.947 1.00 97.44 199 GLY A O 1
ATOM 1535 N N . SER A 1 200 ? -12.166 8.953 3.449 1.00 98.06 200 SER A N 1
ATOM 1536 C CA . SER A 1 200 ? -12.235 9.897 4.570 1.00 98.06 200 SER A CA 1
ATOM 1537 C C . SER A 1 200 ? -11.633 9.346 5.865 1.00 98.06 200 SER A C 1
ATOM 1539 O O . SER A 1 200 ? -11.381 8.150 6.008 1.00 98.06 200 SER A O 1
ATOM 1541 N N . HIS A 1 201 ? -11.427 10.229 6.844 1.00 98.31 201 HIS A N 1
ATOM 1542 C CA . HIS A 1 201 ? -11.034 9.842 8.203 1.00 98.31 201 HIS A CA 1
ATOM 1543 C C . HIS A 1 201 ? -12.109 8.996 8.902 1.00 98.31 201 HIS A C 1
ATOM 1545 O O . HIS A 1 201 ? -11.787 8.106 9.688 1.00 98.31 201 HIS A O 1
ATOM 1551 N N . GLU A 1 202 ? -13.385 9.241 8.595 1.00 98.19 202 GLU A N 1
ATOM 1552 C CA . GLU A 1 202 ? -14.511 8.456 9.109 1.00 98.19 202 GLU A CA 1
ATOM 1553 C C . GLU A 1 202 ? -14.505 7.035 8.535 1.00 98.19 202 GLU A C 1
ATOM 1555 O O . GLU A 1 202 ? -14.613 6.072 9.292 1.00 98.19 202 GLU A O 1
ATOM 1560 N N . GLU A 1 203 ? -14.308 6.892 7.222 1.00 98.31 203 GLU A N 1
ATOM 1561 C CA . GLU A 1 203 ? -14.189 5.587 6.565 1.00 98.31 203 GLU A CA 1
ATOM 1562 C C . GLU A 1 203 ? -12.991 4.803 7.115 1.00 98.31 203 GLU A C 1
ATOM 1564 O O . GLU A 1 203 ? -13.149 3.647 7.512 1.00 98.31 203 GLU A O 1
ATOM 1569 N N . PHE A 1 204 ? -11.827 5.455 7.239 1.00 98.56 204 PHE A N 1
ATOM 1570 C CA . PHE A 1 204 ? -10.652 4.884 7.903 1.00 98.56 204 PHE A CA 1
ATOM 1571 C C . PHE A 1 204 ? -10.997 4.364 9.302 1.00 98.56 204 PHE A C 1
ATOM 1573 O O . PHE A 1 204 ? -10.684 3.224 9.643 1.00 98.56 204 PHE A O 1
ATOM 1580 N N . THR A 1 205 ? -11.689 5.178 10.102 1.00 98.44 205 THR A N 1
ATOM 1581 C CA . THR A 1 205 ? -12.062 4.815 11.472 1.00 98.44 205 THR A CA 1
ATOM 1582 C C . THR A 1 205 ? -13.020 3.636 11.507 1.00 98.44 205 THR A C 1
ATOM 1584 O O . THR A 1 205 ? -12.819 2.712 12.293 1.00 98.44 205 THR A O 1
ATOM 1587 N N . LYS A 1 206 ? -14.024 3.625 10.631 1.00 97.38 206 LYS A N 1
ATOM 1588 C CA . LYS A 1 206 ? -15.012 2.548 10.538 1.00 97.38 206 LYS A CA 1
ATOM 1589 C C . LYS A 1 206 ? -14.384 1.215 10.129 1.00 97.38 206 LYS A C 1
ATOM 1591 O O . LYS A 1 206 ? -14.757 0.186 10.678 1.00 97.38 206 LYS A O 1
ATOM 1596 N N . LEU A 1 207 ? -13.455 1.226 9.173 1.00 96.56 207 LEU A N 1
ATOM 1597 C CA . LEU A 1 207 ? -12.835 0.005 8.643 1.00 96.56 207 LEU A CA 1
ATOM 1598 C C . LEU A 1 207 ? -11.757 -0.576 9.553 1.00 96.56 207 LEU A C 1
ATOM 1600 O O . LEU A 1 207 ? -11.493 -1.777 9.506 1.00 96.56 207 LEU A O 1
ATOM 1604 N N . THR A 1 208 ? -11.100 0.278 10.335 1.00 97.75 208 THR A N 1
ATOM 1605 C CA . THR A 1 208 ? -9.906 -0.116 11.087 1.00 97.75 208 THR A CA 1
ATOM 1606 C C . THR A 1 208 ? -10.123 -0.137 12.586 1.00 97.75 208 THR A C 1
ATOM 1608 O O . THR A 1 208 ? -9.330 -0.751 13.282 1.00 97.75 208 THR A O 1
ATOM 1611 N N . GLY A 1 209 ? -11.149 0.540 13.109 1.00 98.06 209 GLY A N 1
ATOM 1612 C CA . GLY A 1 209 ? -11.311 0.770 14.545 1.00 98.06 209 GLY A CA 1
ATOM 1613 C C . GLY A 1 209 ? -10.271 1.720 15.147 1.00 98.06 209 GLY A C 1
ATOM 1614 O O . GLY A 1 209 ? -10.197 1.846 16.370 1.00 98.06 209 GLY A O 1
ATOM 1615 N N . TYR A 1 210 ? -9.479 2.406 14.316 1.00 98.50 210 TYR A N 1
ATOM 1616 C CA . TYR A 1 210 ? -8.490 3.398 14.732 1.00 98.50 210 TYR A CA 1
ATOM 1617 C C . TYR A 1 210 ? -8.767 4.742 14.083 1.00 98.50 210 TYR A C 1
ATOM 1619 O O . TYR A 1 210 ? -9.175 4.815 12.932 1.00 98.50 210 TYR A O 1
ATOM 1627 N N . ARG A 1 211 ? -8.456 5.826 14.788 1.00 98.00 211 ARG A N 1
ATOM 1628 C CA . ARG A 1 211 ? -8.418 7.164 14.198 1.00 98.00 211 ARG A CA 1
ATOM 1629 C C . ARG A 1 211 ? -6.997 7.704 14.216 1.00 98.00 211 ARG A C 1
ATOM 1631 O O . ARG A 1 211 ? -6.281 7.544 15.203 1.00 98.00 211 ARG A O 1
ATOM 1638 N N . VAL A 1 212 ? -6.616 8.390 13.143 1.00 98.00 212 VAL A N 1
ATOM 1639 C CA . VAL A 1 212 ? -5.433 9.258 13.148 1.00 98.00 212 VAL A CA 1
ATOM 1640 C C . VAL A 1 212 ? -5.644 10.384 14.165 1.00 98.00 212 VAL A C 1
ATOM 1642 O O . VAL A 1 212 ? -6.703 11.018 14.194 1.00 98.00 212 VAL A O 1
ATOM 1645 N N . ALA A 1 213 ? -4.655 10.593 15.024 1.00 95.38 213 ALA A N 1
ATOM 1646 C CA . ALA A 1 213 ? -4.635 11.602 16.073 1.00 95.38 213 ALA A CA 1
ATOM 1647 C C . ALA A 1 213 ? -3.234 12.230 16.190 1.00 95.38 213 ALA A C 1
A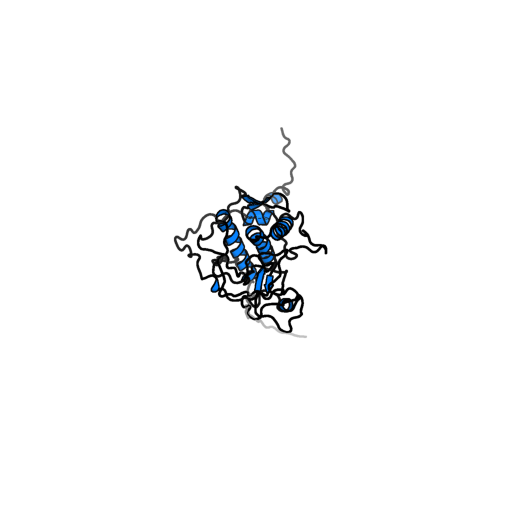TOM 1649 O O . ALA A 1 213 ? -2.315 11.887 15.442 1.00 95.38 213 ALA A O 1
ATOM 1650 N N . GLY A 1 214 ? -3.070 13.157 17.135 1.00 93.56 214 GLY A N 1
ATOM 1651 C CA . GLY A 1 214 ? -1.823 13.898 17.311 1.00 93.56 214 GLY A CA 1
ATOM 1652 C C . GLY A 1 214 ? -1.611 14.968 16.239 1.00 93.56 214 GLY A C 1
ATOM 1653 O O . GLY A 1 214 ? -2.541 15.376 15.547 1.00 93.56 214 GLY A O 1
ATOM 1654 N N . ARG A 1 215 ? -0.376 15.461 16.135 1.00 93.06 215 ARG A N 1
ATOM 1655 C CA . ARG A 1 215 ? 0.019 16.430 15.104 1.00 93.06 215 ARG A CA 1
ATOM 1656 C C . ARG A 1 215 ? 0.405 15.690 13.824 1.00 93.06 215 ARG A C 1
ATOM 1658 O O . ARG A 1 215 ? 0.987 14.613 13.916 1.00 93.06 215 ARG A O 1
ATOM 1665 N N . ILE A 1 216 ? 0.178 16.284 12.648 1.00 92.06 216 ILE A N 1
ATOM 1666 C CA . ILE A 1 216 ? 0.536 15.654 11.359 1.00 92.06 216 ILE A CA 1
ATOM 1667 C C . ILE A 1 216 ? 2.018 15.253 11.289 1.00 92.06 216 ILE A C 1
ATOM 1669 O O . ILE A 1 216 ? 2.337 14.236 10.692 1.00 92.06 216 ILE A O 1
ATOM 1673 N N . ASP A 1 217 ? 2.932 16.025 11.880 1.00 91.25 217 ASP A N 1
ATOM 1674 C CA . ASP A 1 217 ? 4.375 15.737 11.873 1.00 91.25 217 ASP A CA 1
ATOM 1675 C C . ASP A 1 217 ? 4.780 14.569 12.789 1.00 91.25 217 ASP A C 1
ATOM 1677 O O . ASP A 1 217 ? 5.888 14.049 12.678 1.00 91.25 217 ASP A O 1
ATOM 1681 N N . SER A 1 218 ? 3.887 14.141 13.680 1.00 93.81 218 SER A N 1
ATOM 1682 C CA . SER A 1 218 ? 4.093 13.019 14.592 1.00 93.81 218 SER A CA 1
ATOM 1683 C C . SER A 1 218 ? 2.749 12.337 14.889 1.00 93.81 218 SER A C 1
ATOM 1685 O O . SER A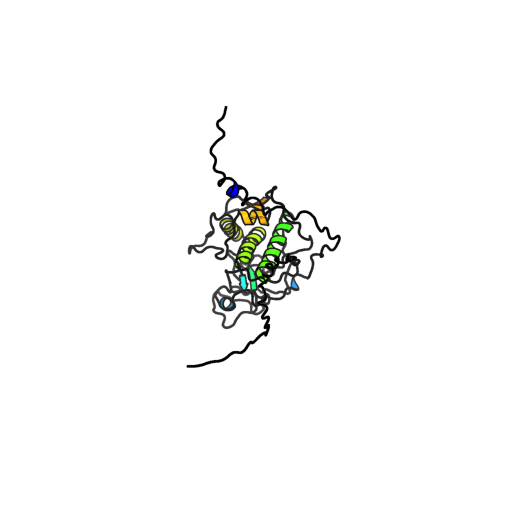 1 218 ? 2.278 12.381 16.033 1.00 93.81 218 SER A O 1
ATOM 1687 N N . PRO A 1 219 ? 2.103 11.739 13.872 1.00 96.44 219 PRO A N 1
ATOM 1688 C CA . PRO A 1 219 ? 0.749 11.234 14.001 1.00 96.44 219 PRO A CA 1
ATOM 1689 C C . PRO A 1 219 ? 0.733 9.941 14.817 1.00 96.44 219 PRO A C 1
ATOM 1691 O O . PRO A 1 219 ? 1.650 9.117 14.740 1.00 96.44 219 PRO A O 1
ATOM 1694 N N . THR A 1 220 ? -0.341 9.741 15.569 1.00 96.12 220 THR A N 1
ATOM 1695 C CA . THR A 1 220 ? -0.605 8.516 16.331 1.00 96.12 220 THR A CA 1
ATOM 1696 C C . THR A 1 220 ? -1.884 7.847 15.840 1.00 96.12 220 THR A C 1
ATOM 1698 O O . THR A 1 220 ? -2.740 8.476 15.218 1.00 96.12 220 THR A O 1
ATOM 1701 N N . LEU A 1 221 ? -2.008 6.548 16.110 1.00 97.88 221 LEU A N 1
ATOM 1702 C CA . LEU A 1 221 ? -3.235 5.791 15.887 1.00 97.88 221 LEU A CA 1
ATOM 1703 C C . LEU A 1 221 ? -3.874 5.501 17.238 1.00 97.88 221 LEU A C 1
ATOM 1705 O O . LEU A 1 221 ? -3.286 4.832 18.086 1.00 97.88 221 LEU A O 1
ATOM 1709 N N . GLU A 1 222 ? -5.077 6.021 17.442 1.00 97.62 222 GLU A N 1
ATOM 1710 C CA . GLU A 1 222 ? -5.833 5.827 18.675 1.00 97.62 222 GLU A CA 1
ATOM 1711 C C . GLU A 1 222 ? -6.995 4.876 18.416 1.00 97.62 222 GLU A C 1
ATOM 1713 O O . GLU A 1 222 ? -7.799 5.098 17.508 1.00 97.62 222 GLU A O 1
ATOM 1718 N N . LYS A 1 223 ? -7.086 3.812 19.219 1.00 97.31 223 LYS A N 1
ATOM 1719 C CA . LYS A 1 223 ? -8.188 2.853 19.138 1.00 97.31 223 LYS A CA 1
ATOM 1720 C C . LYS A 1 223 ? -9.499 3.536 19.525 1.00 97.31 223 LYS A C 1
ATOM 1722 O O . LYS A 1 223 ? -9.556 4.232 20.538 1.00 97.31 223 LYS A O 1
ATOM 1727 N N . VAL A 1 224 ? -10.552 3.308 18.749 1.00 97.81 224 VAL A N 1
ATOM 1728 C CA . VAL A 1 224 ? -11.898 3.834 18.993 1.00 97.81 224 VAL A CA 1
ATOM 1729 C C . VAL A 1 224 ? -12.756 2.721 19.606 1.00 97.81 224 VAL A C 1
ATOM 1731 O O . VAL A 1 224 ? -13.144 1.802 18.890 1.00 97.81 224 VAL A O 1
ATOM 1734 N N . PRO A 1 225 ? -13.076 2.763 20.917 1.00 94.56 225 PRO A N 1
ATOM 1735 C CA . PRO A 1 225 ? -13.703 1.630 21.612 1.00 94.56 225 PRO A CA 1
ATOM 1736 C C . PRO A 1 225 ? -15.091 1.234 21.099 1.00 94.56 225 PRO A C 1
ATOM 1738 O O . PRO A 1 225 ? -15.523 0.111 21.323 1.00 94.56 225 PRO A O 1
ATOM 1741 N N . SER A 1 226 ? -15.800 2.156 20.446 1.00 94.94 226 SER A N 1
ATOM 1742 C CA . SER A 1 226 ? -17.143 1.930 19.905 1.00 94.94 226 SER A CA 1
ATOM 1743 C C . SER A 1 226 ? -17.154 1.279 18.521 1.00 94.94 226 SER A C 1
ATOM 1745 O O . SER A 1 226 ? -18.235 1.029 17.995 1.00 94.94 226 SER A O 1
ATOM 1747 N N . VAL A 1 227 ? -15.991 1.065 17.900 1.00 95.38 227 VAL A N 1
ATOM 1748 C CA . VAL A 1 227 ? -15.882 0.437 16.580 1.00 95.38 227 VAL A CA 1
ATOM 1749 C C . VAL A 1 227 ? -15.291 -0.954 16.751 1.00 95.38 227 VAL A C 1
ATOM 1751 O O . VAL A 1 227 ? -14.155 -1.115 17.197 1.00 95.38 227 VAL A O 1
ATOM 1754 N N . GLU A 1 228 ? -16.079 -1.964 16.401 1.00 92.44 228 GLU A N 1
ATOM 1755 C CA . GLU A 1 228 ? -15.646 -3.354 16.412 1.00 92.44 228 GLU A CA 1
ATOM 1756 C C . GLU A 1 228 ? -14.911 -3.689 15.111 1.00 92.44 228 GLU A C 1
ATOM 1758 O O . GLU A 1 228 ? -15.383 -3.375 14.019 1.00 92.44 228 GLU A O 1
ATOM 1763 N N . ILE A 1 229 ? -13.742 -4.319 15.236 1.00 89.44 229 ILE A N 1
ATOM 1764 C CA . ILE A 1 229 ? -12.932 -4.766 14.101 1.00 89.44 229 ILE A CA 1
ATOM 1765 C C . ILE A 1 229 ? -13.183 -6.264 13.939 1.00 89.44 229 ILE A C 1
ATOM 1767 O O . ILE A 1 229 ? -12.954 -7.004 14.903 1.00 89.44 229 ILE A O 1
ATOM 1771 N N . PRO A 1 230 ? -13.624 -6.735 12.761 1.00 88.56 230 PRO A N 1
ATOM 1772 C CA . PRO A 1 230 ? -13.795 -8.159 12.526 1.00 88.56 230 PRO A CA 1
ATOM 1773 C C . PRO A 1 230 ? -12.484 -8.905 12.769 1.00 88.56 230 PRO A C 1
ATOM 1775 O O . PRO A 1 230 ? -11.454 -8.570 12.176 1.00 88.56 230 PRO A O 1
ATOM 1778 N N . LYS A 1 231 ? -12.539 -9.926 13.626 1.00 93.25 231 LYS A N 1
ATOM 1779 C CA . LYS A 1 231 ? -11.401 -10.800 13.908 1.00 93.25 231 LYS A CA 1
ATOM 1780 C C . LYS A 1 231 ? -10.883 -11.431 12.622 1.00 93.25 231 LYS A C 1
ATOM 1782 O O . LYS A 1 231 ? -11.669 -11.962 11.838 1.00 93.25 231 LYS A O 1
ATOM 1787 N N . GLN A 1 232 ? -9.574 -11.360 12.417 1.00 93.88 232 GLN A N 1
ATOM 1788 C CA . GLN A 1 232 ? -8.910 -11.988 11.283 1.00 93.88 232 GLN A CA 1
ATOM 1789 C C . GLN A 1 232 ? -8.181 -13.257 11.744 1.00 93.88 232 GLN A C 1
ATOM 1791 O O . GLN A 1 232 ? -7.813 -13.356 12.915 1.00 93.88 232 GLN A O 1
ATOM 1796 N N . PRO A 1 233 ? -7.971 -14.238 10.856 1.00 92.75 233 PRO A N 1
ATOM 1797 C CA . PRO A 1 233 ? -7.209 -15.432 11.203 1.00 92.75 233 PRO A CA 1
ATOM 1798 C C . PRO A 1 233 ? -5.784 -15.103 11.666 1.00 92.75 233 PRO A C 1
ATOM 1800 O O . PRO A 1 233 ? -5.079 -14.357 10.997 1.00 92.75 233 PRO A O 1
ATOM 1803 N N . GLU A 1 234 ? -5.358 -15.675 12.791 1.00 91.75 234 GLU A N 1
ATOM 1804 C CA . GLU A 1 234 ? -4.087 -15.343 13.463 1.00 91.75 234 GLU A CA 1
ATOM 1805 C C . GLU A 1 234 ? -2.829 -15.661 12.632 1.00 91.75 234 GLU A C 1
ATOM 1807 O O . GLU A 1 234 ? -1.760 -15.102 12.875 1.00 91.75 234 GLU A O 1
ATOM 1812 N N . ASP A 1 235 ? -2.924 -16.587 11.676 1.00 91.94 235 ASP A N 1
ATOM 1813 C CA . ASP A 1 235 ? -1.826 -16.979 10.792 1.00 91.94 235 ASP A CA 1
ATOM 1814 C C . ASP A 1 235 ? -1.772 -16.192 9.472 1.00 91.94 235 ASP A C 1
ATOM 1816 O O . ASP A 1 235 ? -0.757 -16.291 8.765 1.00 91.94 235 ASP A O 1
ATOM 1820 N N . ALA A 1 236 ? -2.788 -15.362 9.192 1.00 95.56 236 ALA A N 1
ATOM 1821 C CA . ALA A 1 236 ? -2.834 -14.493 8.022 1.00 95.56 236 ALA A CA 1
ATOM 1822 C C . ALA A 1 236 ? -1.704 -13.456 8.051 1.00 95.56 236 ALA A C 1
ATOM 1824 O O . ALA A 1 236 ? -1.270 -12.977 9.100 1.00 95.56 236 ALA A O 1
ATOM 1825 N N . TYR A 1 237 ? -1.205 -13.078 6.877 1.00 96.31 237 TYR A N 1
ATOM 1826 C CA . TYR A 1 237 ? -0.103 -12.128 6.779 1.00 96.31 237 TYR A CA 1
ATOM 1827 C C . TYR A 1 237 ? -0.090 -11.360 5.459 1.00 96.31 237 TYR A C 1
ATOM 1829 O O . TYR A 1 237 ? -0.523 -11.845 4.416 1.00 96.31 237 TYR A O 1
ATOM 1837 N N . ILE A 1 238 ? 0.514 -10.171 5.498 1.00 97.94 238 ILE A N 1
ATOM 1838 C CA . ILE A 1 238 ? 0.873 -9.409 4.301 1.00 97.94 238 ILE A CA 1
ATOM 1839 C C . ILE A 1 238 ? 2.236 -9.886 3.797 1.00 97.94 238 ILE A C 1
ATOM 1841 O O . ILE A 1 238 ? 3.215 -9.926 4.547 1.00 97.94 238 ILE A O 1
ATOM 1845 N N . THR A 1 239 ? 2.303 -10.244 2.522 1.00 97.94 239 THR A N 1
ATOM 1846 C CA . THR A 1 239 ? 3.533 -10.576 1.801 1.00 97.94 239 THR A CA 1
ATOM 1847 C C . THR A 1 239 ? 4.222 -9.295 1.353 1.00 97.94 239 THR A C 1
ATOM 1849 O O . THR A 1 239 ? 3.596 -8.440 0.722 1.00 97.94 239 THR A O 1
ATOM 1852 N N . VAL A 1 240 ? 5.518 -9.170 1.638 1.00 97.50 240 VAL A N 1
ATOM 1853 C CA . VAL A 1 240 ? 6.345 -8.039 1.193 1.00 97.50 240 VAL A CA 1
ATOM 1854 C C . VAL A 1 240 ? 7.670 -8.508 0.609 1.00 97.50 240 VAL A C 1
ATOM 1856 O O . VAL A 1 240 ? 8.200 -9.550 0.994 1.00 97.50 240 VAL A O 1
ATOM 1859 N N . VAL A 1 241 ? 8.233 -7.709 -0.294 1.00 96.56 241 VAL A N 1
ATOM 1860 C CA . VAL A 1 241 ? 9.584 -7.888 -0.830 1.00 96.56 241 VAL A CA 1
ATOM 1861 C C . VAL A 1 241 ? 10.419 -6.671 -0.458 1.00 96.56 241 VAL A C 1
ATOM 1863 O O . VAL A 1 241 ? 10.107 -5.536 -0.823 1.00 96.56 241 VAL A O 1
ATOM 1866 N N . TRP A 1 242 ? 11.500 -6.926 0.273 1.00 93.31 242 TRP A N 1
ATOM 1867 C CA . TRP A 1 242 ? 12.484 -5.911 0.624 1.00 93.31 242 TRP A CA 1
ATOM 1868 C C . TRP A 1 242 ? 13.511 -5.770 -0.503 1.00 93.31 242 TRP A C 1
ATOM 1870 O O . TRP A 1 242 ? 13.974 -6.786 -1.034 1.00 93.31 242 TRP A O 1
ATOM 1880 N N . PRO A 1 243 ? 13.926 -4.545 -0.852 1.00 90.88 243 PRO A N 1
ATOM 1881 C CA . PRO A 1 243 ? 15.004 -4.358 -1.806 1.00 90.88 243 PRO A CA 1
ATOM 1882 C C . PRO A 1 243 ? 16.330 -4.877 -1.228 1.00 90.88 243 PRO A C 1
ATOM 1884 O O . PRO A 1 243 ? 16.630 -4.724 -0.042 1.00 90.88 243 PRO A O 1
ATOM 1887 N N . SER A 1 244 ? 17.148 -5.527 -2.059 1.00 86.38 244 SER A N 1
ATOM 1888 C CA . SER A 1 244 ? 18.415 -6.101 -1.603 1.00 86.38 244 SER A CA 1
ATOM 1889 C C . SER A 1 244 ? 19.432 -5.019 -1.232 1.00 86.38 244 SER A C 1
ATOM 1891 O O . SER A 1 244 ? 19.769 -4.170 -2.059 1.00 86.38 244 SER A O 1
ATOM 1893 N N . GLY A 1 245 ? 20.038 -5.134 -0.055 1.00 70.12 245 GLY A N 1
ATOM 1894 C CA . GLY A 1 245 ? 21.016 -4.175 0.452 1.00 70.12 245 GLY A CA 1
ATOM 1895 C C . GLY A 1 245 ? 20.731 -3.868 1.915 1.00 70.12 245 GLY A C 1
ATOM 1896 O O . GLY A 1 245 ? 19.832 -4.457 2.511 1.00 70.12 245 GLY A O 1
ATOM 1897 N N . ALA A 1 246 ? 21.513 -2.982 2.532 1.00 54.22 246 ALA A N 1
ATOM 1898 C CA . ALA A 1 246 ? 21.230 -2.568 3.902 1.00 54.22 246 ALA A CA 1
ATOM 1899 C C . ALA A 1 246 ? 19.813 -1.972 3.981 1.00 54.22 246 ALA A C 1
ATOM 1901 O O . ALA A 1 246 ? 19.484 -1.088 3.192 1.00 54.22 246 ALA A O 1
ATOM 1902 N N . ARG A 1 247 ? 19.028 -2.397 4.983 1.00 53.56 247 ARG A N 1
ATOM 1903 C CA . ARG A 1 247 ? 17.673 -1.907 5.330 1.00 53.56 247 ARG A CA 1
ATOM 1904 C C . ARG A 1 247 ? 17.569 -0.384 5.579 1.00 53.56 247 ARG A C 1
ATOM 1906 O O . ARG A 1 247 ? 16.505 0.103 5.923 1.00 53.56 247 ARG A O 1
ATOM 1913 N N . ASN A 1 248 ? 18.667 0.352 5.395 1.00 51.06 248 ASN A N 1
ATOM 1914 C CA . ASN A 1 248 ? 18.808 1.800 5.563 1.00 51.06 248 ASN A CA 1
ATOM 1915 C C . ASN A 1 248 ? 18.891 2.537 4.211 1.00 51.06 248 ASN A C 1
ATOM 1917 O O . ASN A 1 248 ? 19.299 3.696 4.160 1.00 51.06 248 ASN A O 1
ATOM 1921 N N . GLY A 1 249 ? 18.623 1.852 3.098 1.00 60.12 249 GLY A N 1
ATOM 1922 C CA . GLY A 1 249 ? 18.542 2.486 1.790 1.00 60.12 249 GLY A CA 1
ATOM 1923 C C . GLY A 1 249 ? 17.214 3.214 1.619 1.00 60.12 249 GLY A C 1
ATOM 1924 O O . GLY A 1 249 ? 16.191 2.750 2.095 1.00 60.12 249 GLY A O 1
ATOM 1925 N N . HIS A 1 250 ? 17.214 4.300 0.854 1.00 76.69 250 HIS A N 1
ATOM 1926 C CA . HIS A 1 250 ? 15.996 4.997 0.432 1.00 76.69 250 HIS A CA 1
ATOM 1927 C C . HIS A 1 250 ? 15.138 4.174 -0.549 1.00 76.69 250 HIS A C 1
ATOM 1929 O O . HIS A 1 250 ? 14.310 4.743 -1.228 1.00 76.69 250 HIS A O 1
ATOM 1935 N N . ALA A 1 251 ? 15.372 2.874 -0.742 1.00 86.31 251 ALA A N 1
ATOM 1936 C CA . ALA A 1 251 ? 14.586 2.078 -1.682 1.00 86.31 251 ALA A CA 1
ATOM 1937 C C . ALA A 1 251 ? 13.319 1.568 -0.990 1.00 86.31 251 ALA A C 1
ATOM 1939 O O . ALA A 1 251 ? 13.376 1.093 0.142 1.00 86.31 251 ALA A O 1
ATOM 1940 N N . GLN A 1 252 ? 12.191 1.663 -1.683 1.00 88.06 252 GLN A N 1
ATOM 1941 C CA . GLN A 1 252 ? 10.880 1.333 -1.134 1.00 88.06 252 GLN A CA 1
ATOM 1942 C C . GLN A 1 252 ? 10.716 -0.172 -0.896 1.00 88.06 252 GLN A C 1
ATOM 1944 O O . GLN A 1 252 ? 11.033 -0.975 -1.765 1.00 88.06 252 GLN A O 1
ATOM 1949 N N . THR A 1 253 ? 10.144 -0.576 0.236 1.00 93.38 253 THR A N 1
ATOM 1950 C CA . THR A 1 253 ? 9.584 -1.932 0.373 1.00 93.38 253 THR A CA 1
ATOM 1951 C C . THR A 1 253 ? 8.305 -2.031 -0.445 1.00 93.38 253 THR A C 1
ATOM 1953 O O . THR A 1 253 ? 7.506 -1.091 -0.454 1.00 93.38 253 THR A O 1
ATOM 1956 N N . VAL A 1 254 ? 8.090 -3.167 -1.109 1.00 96.44 254 VAL A N 1
ATOM 1957 C CA . VAL A 1 254 ? 6.904 -3.375 -1.948 1.00 96.44 254 VAL A CA 1
ATOM 1958 C C . VAL A 1 254 ? 6.042 -4.533 -1.455 1.00 96.44 254 VAL A C 1
ATOM 1960 O O . VAL A 1 254 ? 6.548 -5.541 -0.963 1.00 96.44 254 VAL A O 1
ATOM 1963 N N . MET A 1 255 ? 4.732 -4.384 -1.613 1.00 97.94 255 MET A N 1
ATOM 1964 C CA . MET A 1 255 ? 3.697 -5.377 -1.349 1.00 97.94 255 MET A CA 1
ATOM 1965 C C . MET A 1 255 ? 3.153 -5.875 -2.698 1.00 97.94 255 MET A C 1
ATOM 1967 O O . MET A 1 255 ? 2.492 -5.093 -3.387 1.00 97.94 255 MET A O 1
ATOM 1971 N N . PRO A 1 256 ? 3.445 -7.119 -3.124 1.00 98.19 256 PRO A N 1
ATOM 1972 C CA . PRO A 1 256 ? 2.942 -7.659 -4.389 1.00 98.19 256 PRO A CA 1
ATOM 1973 C C . PRO A 1 256 ? 1.411 -7.621 -4.471 1.00 98.19 256 PRO A C 1
ATOM 1975 O O . PRO A 1 256 ? 0.735 -7.618 -3.444 1.00 98.19 256 PRO A O 1
ATOM 1978 N N . VAL A 1 257 ? 0.862 -7.582 -5.688 1.00 97.56 257 VAL A N 1
ATOM 1979 C CA . VAL A 1 257 ? -0.601 -7.576 -5.879 1.00 97.56 257 VAL A CA 1
ATOM 1980 C C . VAL A 1 257 ? -1.234 -8.882 -5.415 1.00 97.56 257 VAL A C 1
ATOM 1982 O O . VAL A 1 257 ? -2.237 -8.861 -4.706 1.00 97.56 257 VAL A O 1
ATOM 1985 N N . ASP A 1 258 ? -0.632 -10.005 -5.800 1.00 95.94 258 ASP A N 1
ATOM 1986 C CA . ASP A 1 258 ? -1.013 -11.311 -5.284 1.00 95.94 258 ASP A CA 1
ATOM 1987 C C . ASP A 1 258 ? -0.475 -11.502 -3.855 1.00 95.94 258 ASP A C 1
ATOM 1989 O O . ASP A 1 258 ? 0.669 -11.158 -3.542 1.00 95.94 258 ASP A O 1
ATOM 1993 N N . GLN A 1 259 ? -1.328 -12.011 -2.971 1.00 96.00 259 GLN A N 1
ATOM 1994 C CA . GLN A 1 259 ? -1.120 -12.064 -1.526 1.00 96.00 259 GLN A CA 1
ATOM 1995 C C . GLN A 1 259 ? -1.499 -13.458 -1.000 1.00 96.00 259 GLN A C 1
ATOM 1997 O O . GLN A 1 259 ? -2.585 -13.625 -0.444 1.00 96.00 259 GLN A O 1
ATOM 2002 N N . PRO A 1 260 ? -0.605 -14.461 -1.117 1.00 93.88 260 PRO A N 1
ATOM 2003 C CA . PRO A 1 260 ? -0.872 -15.852 -0.713 1.00 93.88 260 PRO A CA 1
ATOM 2004 C C . PRO A 1 260 ? -1.018 -16.042 0.807 1.00 93.88 260 PRO A C 1
ATOM 2006 O O . PRO A 1 260 ? -1.350 -17.122 1.282 1.00 93.88 260 PRO A O 1
ATOM 2009 N N . GLY A 1 261 ? -0.708 -15.007 1.593 1.00 93.12 261 GLY A N 1
ATOM 2010 C CA . GLY A 1 261 ? -0.920 -14.985 3.040 1.00 93.12 261 GLY A CA 1
ATOM 2011 C C . GLY A 1 261 ? -2.278 -14.437 3.467 1.00 93.12 261 GLY A C 1
ATOM 2012 O O . GLY A 1 261 ? -2.544 -14.384 4.666 1.00 93.12 261 GLY A O 1
ATOM 2013 N N . LEU A 1 262 ? -3.110 -13.990 2.522 1.00 93.25 262 LEU A N 1
ATOM 2014 C CA . LEU A 1 262 ? -4.417 -13.415 2.809 1.00 93.25 262 LEU A CA 1
ATOM 2015 C C . LEU A 1 262 ? -5.527 -14.348 2.328 1.00 93.25 262 LEU A C 1
ATOM 2017 O O . LEU A 1 262 ? -5.574 -14.631 1.128 1.00 93.25 262 LEU A O 1
ATOM 2021 N N . PRO A 1 263 ? -6.452 -14.744 3.220 1.00 83.81 263 PRO A N 1
ATOM 2022 C CA . PRO A 1 263 ? -7.572 -15.576 2.827 1.00 83.81 263 PRO A CA 1
ATOM 2023 C C . PRO A 1 263 ? -8.465 -14.819 1.851 1.00 83.81 263 PRO A C 1
ATOM 2025 O O . PRO A 1 263 ? -8.630 -13.590 1.963 1.00 83.81 263 P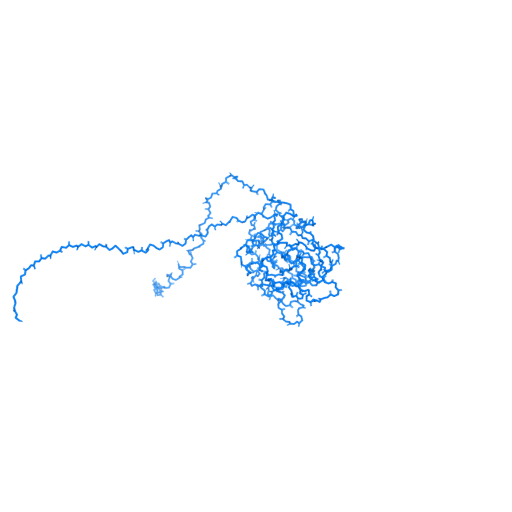RO A O 1
ATOM 2028 N N . GLU A 1 264 ? -9.079 -15.555 0.930 1.00 78.12 264 GLU A N 1
ATOM 2029 C CA . GLU A 1 264 ? -10.089 -14.971 0.058 1.00 78.12 264 GLU A CA 1
ATOM 2030 C C . GLU A 1 264 ? -11.210 -14.314 0.878 1.00 78.12 264 GLU A C 1
ATOM 2032 O O . GLU A 1 264 ? -11.527 -14.672 2.023 1.00 78.12 264 GLU A O 1
ATOM 2037 N N . LYS A 1 265 ? -11.787 -13.254 0.320 1.00 69.44 265 LYS A N 1
ATOM 2038 C CA . LYS A 1 265 ? -13.017 -12.701 0.873 1.00 69.44 265 LYS A CA 1
ATOM 2039 C C . LYS A 1 265 ? -14.148 -13.547 0.314 1.00 69.44 265 LYS A C 1
ATOM 2041 O O . LYS A 1 265 ? -14.272 -13.634 -0.901 1.00 69.44 265 LYS A O 1
ATOM 2046 N N . GLU A 1 266 ? -14.956 -14.157 1.180 1.00 59.91 266 GLU A N 1
ATOM 2047 C CA . GLU A 1 266 ? -16.230 -14.712 0.732 1.00 59.91 266 GLU A CA 1
ATOM 2048 C C . GLU A 1 266 ? -17.018 -13.563 0.103 1.00 59.91 266 GLU A C 1
ATOM 2050 O O . GLU A 1 266 ? -17.405 -12.604 0.779 1.00 59.91 266 GLU A O 1
ATOM 2055 N N . GLU A 1 267 ? -17.167 -13.600 -1.218 1.00 49.09 267 GLU A N 1
ATOM 2056 C CA . GLU A 1 267 ? -18.056 -12.684 -1.903 1.00 49.09 267 GLU A CA 1
ATOM 2057 C C . GLU A 1 267 ? -19.469 -13.078 -1.486 1.00 49.09 267 GLU A C 1
ATOM 2059 O O . GLU A 1 267 ? -19.959 -14.150 -1.840 1.00 49.09 267 GLU A O 1
ATOM 2064 N N . THR A 1 268 ? -20.140 -12.235 -0.701 1.00 40.84 268 THR A N 1
ATOM 2065 C CA . THR A 1 268 ? -21.591 -12.345 -0.606 1.00 40.84 268 THR A CA 1
ATOM 2066 C C . THR A 1 268 ? -22.127 -12.196 -2.028 1.00 40.84 268 THR A C 1
ATOM 2068 O O . THR A 1 268 ? -21.811 -11.188 -2.672 1.00 40.84 268 THR A O 1
ATOM 2071 N N . PRO A 1 269 ? -22.893 -13.172 -2.552 1.00 34.31 269 PRO A N 1
ATOM 2072 C CA . PRO A 1 269 ? -23.433 -13.062 -3.893 1.00 34.31 269 PRO A CA 1
ATOM 2073 C C . PRO A 1 269 ? -24.209 -11.752 -3.972 1.00 34.31 269 PRO A C 1
ATOM 2075 O O . PRO A 1 269 ? -25.057 -11.457 -3.125 1.00 34.31 269 PRO A O 1
ATOM 2078 N N . THR A 1 270 ? -23.868 -10.934 -4.966 1.00 34.75 270 THR A N 1
ATOM 2079 C CA . THR A 1 270 ? -24.686 -9.772 -5.301 1.00 34.75 270 THR A CA 1
ATOM 2080 C C . THR A 1 270 ? -26.080 -10.322 -5.597 1.00 34.75 270 THR A C 1
ATOM 2082 O O . THR A 1 270 ? -26.165 -11.233 -6.422 1.00 34.75 270 THR A O 1
ATOM 2085 N N . PRO A 1 271 ? -27.152 -9.867 -4.919 1.00 36.72 271 PRO A N 1
ATOM 2086 C CA . PRO A 1 271 ? -28.487 -10.338 -5.247 1.00 36.72 271 PRO A CA 1
ATOM 2087 C C . PRO A 1 271 ? -28.711 -10.068 -6.733 1.00 36.72 271 PRO A C 1
ATOM 2089 O O . PRO A 1 271 ? -28.587 -8.923 -7.177 1.00 36.72 271 PRO A O 1
ATOM 2092 N N . GLU A 1 272 ? -28.964 -11.131 -7.498 1.00 35.38 272 GLU A N 1
ATOM 2093 C CA . GLU A 1 272 ? -29.368 -11.000 -8.891 1.00 35.38 272 GLU A CA 1
ATOM 2094 C C . GLU A 1 272 ? -30.535 -10.005 -8.941 1.00 35.38 272 GLU A C 1
ATOM 2096 O O . GLU A 1 272 ? -31.456 -10.098 -8.117 1.00 35.38 272 GLU A O 1
ATOM 2101 N N . PRO A 1 273 ? -30.504 -9.012 -9.848 1.00 38.94 273 PRO A N 1
ATOM 2102 C CA . PRO A 1 273 ? -31.675 -8.182 -10.058 1.00 38.94 273 PRO A CA 1
ATOM 2103 C C . PRO A 1 273 ? -32.845 -9.119 -10.387 1.00 38.94 273 PRO A C 1
ATOM 2105 O O . PRO A 1 273 ? -32.653 -10.050 -11.174 1.00 38.94 273 PRO A O 1
ATOM 2108 N N . PRO A 1 274 ? -34.032 -8.929 -9.780 1.00 34.47 274 PRO A N 1
ATOM 2109 C CA . PRO A 1 274 ? -35.165 -9.801 -10.040 1.00 34.47 274 PRO A CA 1
ATOM 2110 C C . PRO A 1 274 ? -35.385 -9.870 -11.548 1.00 34.47 274 PRO A C 1
ATOM 2112 O O . PRO A 1 274 ? -35.453 -8.830 -12.214 1.00 34.47 274 PRO A O 1
ATOM 2115 N N . ALA A 1 275 ? -35.450 -11.097 -12.071 1.00 38.12 275 ALA A N 1
ATOM 2116 C CA . ALA A 1 275 ? -35.828 -11.344 -13.449 1.00 38.12 275 ALA A CA 1
ATOM 2117 C C . ALA A 1 275 ? -37.105 -10.546 -13.714 1.00 38.12 275 ALA A C 1
ATOM 2119 O O . ALA A 1 275 ? -38.132 -10.736 -13.062 1.00 38.12 275 ALA A O 1
ATOM 2120 N N . THR A 1 276 ? -37.000 -9.554 -14.593 1.00 36.88 276 THR A N 1
ATOM 2121 C CA . THR A 1 276 ? -38.174 -8.828 -15.047 1.00 36.88 276 THR A CA 1
ATOM 2122 C C . THR A 1 276 ? -38.876 -9.792 -15.984 1.00 36.88 276 THR A C 1
ATOM 2124 O O . THR A 1 276 ? -38.410 -9.986 -17.105 1.00 36.88 276 THR A O 1
ATOM 2127 N N . ASP A 1 277 ? -39.935 -10.439 -15.500 1.00 38.06 277 ASP A N 1
ATOM 2128 C CA . ASP A 1 277 ? -40.875 -11.173 -16.341 1.00 38.06 277 ASP A CA 1
ATOM 2129 C C . ASP A 1 277 ? -41.415 -10.187 -17.384 1.00 38.06 277 ASP A C 1
ATOM 2131 O O . ASP A 1 277 ? -42.327 -9.398 -17.125 1.00 38.06 277 ASP A O 1
ATOM 2135 N N . GLN A 1 278 ? -40.797 -10.168 -18.564 1.00 39.12 278 GLN A N 1
ATOM 2136 C CA . GLN A 1 278 ? -41.451 -9.619 -19.738 1.00 39.12 278 GLN A CA 1
ATOM 2137 C C . GLN A 1 278 ? -42.577 -10.590 -20.101 1.00 39.12 278 GLN A C 1
ATOM 2139 O O . GLN A 1 278 ? -42.307 -11.786 -20.247 1.00 39.12 278 GLN A O 1
ATOM 2144 N N . PRO A 1 279 ? -43.827 -10.118 -20.253 1.00 35.62 279 PRO A N 1
ATOM 2145 C CA . PRO A 1 279 ? -44.886 -10.967 -20.760 1.00 35.62 279 PRO A CA 1
ATOM 2146 C C . PRO A 1 279 ? -44.502 -11.395 -22.174 1.00 35.62 279 PRO A C 1
ATOM 2148 O O . PRO A 1 279 ? -44.217 -10.560 -23.034 1.00 35.62 279 PRO A O 1
ATOM 2151 N N . THR A 1 280 ? -44.461 -12.702 -22.391 1.00 36.81 280 THR A N 1
ATOM 2152 C CA . THR A 1 280 ? -44.351 -13.296 -23.717 1.00 36.81 280 THR A CA 1
ATOM 2153 C C . THR A 1 280 ? -45.644 -12.957 -24.458 1.00 36.81 280 THR A C 1
ATOM 2155 O O . THR A 1 280 ? -46.731 -13.255 -23.973 1.00 36.81 280 THR A O 1
ATOM 2158 N N . GLU A 1 281 ? -45.541 -12.254 -25.584 1.00 37.34 281 GLU A N 1
ATOM 2159 C CA . GLU A 1 281 ? -46.674 -12.018 -26.480 1.00 37.34 281 GLU A CA 1
ATOM 2160 C C . GLU A 1 281 ? -47.063 -13.365 -27.111 1.00 37.34 281 GLU A C 1
ATOM 2162 O O . GLU A 1 281 ? -46.407 -13.854 -28.033 1.00 37.34 281 GLU A O 1
ATOM 2167 N N . ASP A 1 282 ? -48.106 -13.993 -26.568 1.00 35.22 282 ASP A N 1
ATOM 2168 C CA . ASP A 1 282 ? -48.738 -15.172 -27.152 1.00 35.22 282 ASP A CA 1
ATOM 2169 C C . ASP A 1 282 ? -49.389 -14.782 -28.485 1.00 35.22 282 ASP A C 1
ATOM 2171 O O . ASP A 1 282 ? -50.392 -14.068 -28.543 1.00 35.22 282 ASP A O 1
ATOM 2175 N N . THR A 1 283 ? -48.810 -15.258 -29.586 1.00 36.19 283 THR A N 1
ATOM 2176 C CA . THR A 1 283 ? -49.471 -15.249 -30.893 1.00 36.19 283 THR A CA 1
ATOM 2177 C C . THR A 1 283 ? -50.407 -16.456 -30.960 1.00 36.19 283 THR A C 1
ATOM 2179 O O . THR A 1 283 ? -50.015 -17.518 -31.441 1.00 36.19 283 THR A O 1
ATOM 2182 N N . GLU A 1 284 ? -51.648 -16.313 -30.491 1.00 35.41 284 GLU A N 1
ATOM 2183 C CA . GLU A 1 284 ? -52.725 -17.240 -30.857 1.00 35.41 284 GLU A CA 1
ATOM 2184 C C . GLU A 1 284 ? -53.351 -16.792 -32.182 1.00 35.41 284 GLU A C 1
ATOM 2186 O O . GLU A 1 284 ? -54.006 -15.756 -32.289 1.00 35.41 284 GLU A O 1
ATOM 2191 N N . THR A 1 285 ? -53.113 -17.593 -33.219 1.00 36.38 285 THR A N 1
ATOM 2192 C CA . THR A 1 285 ? -53.860 -17.530 -34.475 1.00 36.38 285 THR A CA 1
ATOM 2193 C C . THR A 1 285 ? -55.077 -18.429 -34.305 1.00 36.38 285 THR A C 1
ATOM 2195 O O . THR A 1 285 ? -54.920 -19.648 -34.253 1.00 36.38 285 THR A O 1
ATOM 2198 N N . THR A 1 286 ? -56.274 -17.851 -34.230 1.00 33.53 286 THR A N 1
ATOM 2199 C CA . THR A 1 286 ? -57.524 -18.619 -34.295 1.00 33.53 286 THR A CA 1
ATOM 2200 C C . THR A 1 286 ? -58.315 -18.165 -35.511 1.00 33.53 286 THR A C 1
ATOM 2202 O O . THR A 1 286 ? -58.856 -17.064 -35.568 1.00 33.53 286 THR A O 1
ATOM 2205 N N . GLU A 1 287 ? -58.309 -19.041 -36.506 1.00 38.00 287 GLU A N 1
ATOM 2206 C CA . GLU A 1 287 ? -59.147 -19.055 -37.695 1.00 38.00 287 GLU A CA 1
ATOM 2207 C C . GLU A 1 287 ? -60.573 -19.495 -37.323 1.00 38.00 287 GLU A C 1
ATOM 2209 O O . GLU A 1 287 ? -60.730 -20.511 -36.645 1.00 38.00 287 GLU A O 1
ATOM 2214 N N . SER A 1 288 ? -61.584 -18.727 -37.747 1.00 36.78 288 SER A N 1
ATOM 2215 C CA . SER A 1 288 ? -63.018 -19.066 -37.937 1.00 36.78 288 SER A CA 1
ATOM 2216 C C . SER A 1 288 ? -63.794 -17.739 -37.990 1.00 36.78 288 SER A C 1
ATOM 2218 O O . SER A 1 288 ? -63.542 -16.868 -37.168 1.00 36.78 288 SER A O 1
ATOM 2220 N N . GLU A 1 289 ? -64.714 -17.433 -38.898 1.00 35.06 289 GLU A N 1
ATOM 2221 C CA . GLU A 1 289 ? -65.562 -18.208 -39.804 1.00 35.06 289 GLU A CA 1
ATOM 2222 C C . GLU A 1 289 ? -66.030 -17.242 -40.919 1.00 35.06 289 GLU A C 1
ATOM 2224 O O . GLU A 1 289 ? -66.280 -16.062 -40.659 1.00 35.06 289 GLU A O 1
ATOM 2229 N N . GLU A 1 290 ? -66.164 -17.731 -42.154 1.00 42.28 290 GLU A N 1
ATOM 2230 C CA . GLU A 1 290 ? -66.990 -17.088 -43.190 1.00 42.28 290 GLU A CA 1
ATOM 2231 C C . GLU A 1 290 ? -68.466 -17.043 -42.743 1.00 42.28 290 GLU A C 1
ATOM 2233 O O . GLU A 1 290 ? -68.925 -17.918 -42.005 1.00 42.28 290 GLU A O 1
ATOM 2238 N N . PRO A 1 291 ? -69.253 -16.078 -43.249 1.00 44.12 291 PRO A N 1
ATOM 2239 C CA . PRO A 1 291 ? -70.179 -16.493 -44.298 1.00 44.12 291 PRO A CA 1
ATOM 2240 C C . PRO A 1 291 ? -70.265 -15.530 -45.489 1.00 44.12 291 PRO A C 1
ATOM 2242 O O . PRO A 1 291 ? -70.071 -14.319 -45.403 1.00 44.12 291 PRO A O 1
ATOM 2245 N N . THR A 1 292 ? -70.589 -16.161 -46.608 1.00 43.47 292 THR A N 1
ATOM 2246 C CA . THR A 1 292 ? -70.951 -15.659 -47.933 1.00 43.47 292 THR A CA 1
ATOM 2247 C C . THR A 1 292 ? -72.245 -14.836 -47.921 1.00 43.47 292 THR A C 1
ATOM 2249 O O . THR A 1 292 ? -73.200 -15.247 -47.274 1.00 43.47 292 THR A O 1
ATOM 2252 N N . GLU A 1 293 ? -72.303 -13.735 -48.686 1.00 38.03 293 GLU A N 1
ATOM 2253 C CA . GLU A 1 293 ? -73.356 -13.471 -49.697 1.00 38.03 293 GLU A CA 1
ATOM 2254 C C . GLU A 1 293 ? -73.150 -12.128 -50.432 1.00 38.03 293 GLU A C 1
ATOM 2256 O O . GLU A 1 293 ? -73.210 -11.048 -49.852 1.00 38.03 293 GLU A O 1
ATOM 2261 N N . ASP A 1 294 ? -72.862 -12.260 -51.728 1.00 37.94 294 ASP A N 1
ATOM 2262 C CA . ASP A 1 294 ? -73.458 -11.6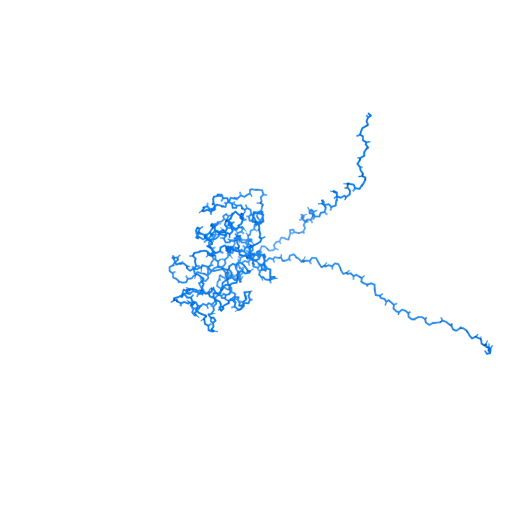12 -52.902 1.00 37.94 294 ASP A CA 1
ATOM 2263 C C . ASP A 1 294 ? -73.869 -10.118 -52.977 1.00 37.94 294 ASP A C 1
ATOM 2265 O O . ASP A 1 294 ? -74.632 -9.560 -52.191 1.00 37.94 294 ASP A O 1
ATOM 2269 N N . THR A 1 295 ? -73.576 -9.624 -54.190 1.00 36.00 295 THR A N 1
ATOM 2270 C CA . THR A 1 295 ? -74.345 -8.729 -55.091 1.00 36.00 295 THR A CA 1
ATOM 2271 C C . THR A 1 295 ? -73.954 -7.247 -55.231 1.00 36.00 295 THR A C 1
ATOM 2273 O O . THR A 1 295 ? -74.229 -6.425 -54.367 1.00 36.00 295 THR A O 1
ATOM 2276 N N . GLU A 1 296 ? -73.378 -6.961 -56.415 1.00 41.03 296 GLU A N 1
ATOM 2277 C CA . GLU A 1 296 ? -73.628 -5.855 -57.375 1.00 41.03 296 GLU A CA 1
ATOM 2278 C C . GLU A 1 296 ? -73.802 -4.421 -56.828 1.00 41.03 296 GLU A C 1
ATOM 2280 O O . GLU A 1 296 ? -74.705 -4.111 -56.062 1.00 41.03 296 GLU A O 1
ATOM 2285 N N . THR A 1 297 ? -73.044 -3.422 -57.288 1.00 36.88 297 THR A N 1
ATOM 2286 C CA . THR A 1 297 ? -72.939 -2.945 -58.684 1.00 36.88 297 THR A CA 1
ATOM 2287 C C . THR A 1 297 ? -71.702 -2.067 -58.866 1.00 36.88 297 THR A C 1
ATOM 2289 O O . THR A 1 297 ? -71.325 -1.381 -57.889 1.00 36.88 297 THR A O 1
#